Protein 2BQZ (pdb70)

InterPro domains:
  IPR001214 SET domain [PF00856] (268-378)
  IPR001214 SET domain [PS50280] (257-378)
  IPR001214 SET domain [SM00317] (257-384)
  IPR016858 N-lysine methyltransferase KMT5A-like [PS51571] (42-393)
  IPR046341 SET domain superfamily [G3DSA:2.170.270.10] (229-393)
  IPR046341 SET domain superfamily [SSF82199] (263-383)
  IPR047266 N-lysine methyltransferase KMT5A-like, SET domain [cd10528] (241-380)
  IPR051760 Histone-lysine N-methyltransferase KMT5A [PTHR46167] (79-393)

Radius of gyration: 23.99 Å; Cα contacts (8 Å, |Δi|>4): 639; chains: 4; bounding box: 56×67×56 Å

Sequence (340 aa):
RKSKAELQSEERKRIDELIESGKEEGMKIDLIDGKGRGVIATKQFSRGDFVVEYHGDLIEITDAKKREALYAQDPSTGCYMYYFQYLSKTYCVDATRETNRLGRLINHSKCGNCQTKLHDIDGVPHLILIASRDIAAGEELLYDYGDRSKASIEAHPWLKHRHRVLRDNYRKSKAELQSEERKRIDELIESGKEEGMKIDLIDGKGRGVIATKQFSRGDFVVEYHGDLIEITDAKKREALYAQDPSTGCYMYYFQYLSKTYCVDATRETNRLGRLINHSKCGNCQTKLHDIDGVPHLILIASRDIAAGEELLYDYGDRSKASIEAHPWLKHRHRVLRDNY

B-factor: mean 19.82, std 17.46, range [2.66, 75.39]

Organism: Homo sapiens (NCBI:txid9606)

GO terms:
  GO:0000785 chromatin (C, IDA)
  GO:2000042 negative regulation of double-strand break repair via homologous recombination (P, IDA)
  GO:0042799 histone H4K20 methyltransferase activity (F, IDA)
  GO:0018026 peptidyl-lysine monomethylation (P, IDA)
  GO:0005634 nucleus (C, EXP)
  GO:0005694 chromosome (C, EXP)
  GO:0140944 histone H4K20 monomethyltransferase activity (F, EXP)
  GO:0043516 regulation of DNA damage response, signal transduction by p53 class mediator (P, IMP)
  GO:0000122 negative regulation of transcription by RNA polymerase II (P, IMP)
  GO:0016278 lysine N-methyltransferase activity (F, TAS)
  GO:0005654 nucleoplasm (C, TAS)
  GO:0042799 histone H4K20 methyltransferase activity (F, TAS)
  GO:1901796 regulation of signal transduction by p53 class mediator (P, TAS)
  GO:0007076 mitotic chromosome condensation (P, TAS)
  GO:0140939 histone H4 methyltransferase activity (F, TAS)
  GO:0005515 protein binding (F, IPI)
  GO:0005654 nucleoplasm (C, IDA)
  GO:0016279 protein-lysine N-methyltransferase activity (F, IDA)
  GO:0003714 transcription corepressor activity (F, IDA)
  GO:0045892 negative regulation of DNA-templated transcription (P, IDA)

Solvent-accessible surface area: 20075 Å² total

Secondary structure (DSSP, 8-state):
---HHHHHHHHHHHHHHHHHH----SEEEEEETTTEEEEEESS-B-TT-EEEEE-SEEEEHHHHHHHHHHHHT-TTS---EEEEEETTEEEEEE--S--S-SGGGPEE-TT-SEEEEEEEETTEEEEEEEESS-B-TTPBPEE------HHHHHH-GGGG-/---------/---HHHHHHHHHHHHHHHHHH----SEEEEEETTTEEEEEESS-B-TT-EEEE--SEEEEHHHHHHHHHHHHT-TTS---EEEEEETTEEEEEE--S--S-SGGGPEE-TT-SEEEEEEEETTEEEEEEEESS-B-TTPBPEE------HHHHHH-GGGG-/------S--

CATH classification: 2.170.270.10

Structure (mmCIF, N/CA/C/O backbone):
data_2BQZ
#
_entry.id   2BQZ
#
_cell.length_a   42.179
_cell.length_b   46.322
_cell.length_c   51.998
_cell.angle_alpha   64.74
_cell.angle_beta   86.66
_cell.angle_gamma   90.61
#
_symmetry.space_group_name_H-M   'P 1'
#
loop_
_entity.id
_entity.type
_entity.pdbx_description
1 polymer 'SET8 PROTEIN'
2 polymer 'HISTONE H4'
3 non-polymer S-ADENOSYL-L-HOMOCYSTEINE
4 water water
#
loop_
_atom_site.group_PDB
_atom_site.id
_atom_site.type_symbol
_atom_site.label_atom_id
_atom_site.label_alt_id
_atom_site.label_comp_id
_atom_site.label_asym_id
_atom_site.label_entity_id
_atom_site.label_seq_id
_atom_site.pdbx_PDB_ins_code
_atom_site.Cartn_x
_atom_site.Cartn_y
_atom_site.Cartn_z
_atom_site.occupancy
_atom_site.B_iso_or_equiv
_atom_site.auth_seq_id
_atom_site.auth_comp_id
_atom_site.auth_asym_id
_atom_site.auth_atom_id
_atom_site.pdbx_PDB_model_num
ATOM 1 N N . ARG A 1 1 ? -18.692 13.639 28.022 1.00 22.89 192 ARG A N 1
ATOM 2 C CA . ARG A 1 1 ? -20.066 13.074 28.102 1.00 22.71 192 ARG A CA 1
ATOM 3 C C . ARG A 1 1 ? -20.363 12.329 26.821 1.00 22.55 192 ARG A C 1
ATOM 4 O O . ARG A 1 1 ? -21.451 11.806 26.590 1.00 23.18 192 ARG A O 1
ATOM 12 N N . LYS A 1 2 ? -19.360 12.353 25.968 1.00 21.80 193 LYS A N 1
ATOM 13 C CA . LYS A 1 2 ? -19.155 11.301 25.024 1.00 21.33 193 LYS A CA 1
ATOM 14 C C . LYS A 1 2 ? -18.545 10.141 25.836 1.00 20.74 193 LYS A C 1
ATOM 15 O O . LYS A 1 2 ? -17.341 10.106 26.078 1.00 21.15 193 LYS A O 1
ATOM 21 N N . SER A 1 3 ? -19.401 9.256 26.341 1.00 19.60 194 SER A N 1
ATOM 22 C CA . SER A 1 3 ? -18.953 8.057 27.049 1.00 18.96 194 SER A CA 1
ATOM 23 C C . SER A 1 3 ? -18.030 7.238 26.161 1.00 18.57 194 SER A C 1
ATOM 24 O O . SER A 1 3 ? -17.905 7.528 24.979 1.00 18.23 194 SER A O 1
ATOM 27 N N . LYS A 1 4 ? -17.420 6.192 26.722 1.00 18.28 195 LYS A N 1
ATOM 28 C CA . LYS A 1 4 ? -16.504 5.329 25.962 1.00 18.18 195 LYS A CA 1
ATOM 29 C C . LYS A 1 4 ? -17.238 4.601 24.833 1.00 17.56 195 LYS A C 1
ATOM 30 O O . LYS A 1 4 ? -16.837 4.658 23.673 1.00 17.38 195 LYS A O 1
ATOM 36 N N . ALA A 1 5 ? -18.321 3.923 25.182 1.00 16.95 196 ALA A N 1
ATOM 37 C CA . ALA A 1 5 ? -19.110 3.187 24.203 1.00 16.62 196 ALA A CA 1
ATOM 38 C C . ALA A 1 5 ? -19.581 4.081 23.046 1.00 15.82 196 ALA A C 1
ATOM 39 O O . ALA A 1 5 ? -19.549 3.681 21.883 1.00 15.86 196 ALA A O 1
ATOM 41 N N . GLU A 1 6 ? -20.032 5.288 23.365 1.00 15.08 197 GLU A N 1
ATOM 42 C CA . GLU A 1 6 ? -20.500 6.208 22.331 1.00 14.22 197 GLU A CA 1
ATOM 43 C C . GLU A 1 6 ? -19.379 6.739 21.455 1.00 13.08 197 GLU A C 1
ATOM 44 O O . GLU A 1 6 ? -19.560 6.899 20.252 1.00 12.06 197 GLU A O 1
ATOM 50 N N . LEU A 1 7 ? -18.224 7.027 22.046 1.00 11.90 198 LEU A N 1
ATOM 51 C CA . LEU A 1 7 ? -17.109 7.517 21.264 1.00 11.21 198 LEU A CA 1
ATOM 52 C C . LEU A 1 7 ? -16.710 6.414 20.294 1.00 10.85 198 LEU A C 1
ATOM 53 O O . LEU A 1 7 ? -16.317 6.677 19.157 1.00 10.53 198 LEU A O 1
ATOM 58 N N . GLN A 1 8 ? -16.813 5.177 20.765 1.00 10.88 199 GLN A N 1
ATOM 59 C CA . GLN A 1 8 ? -16.460 4.013 19.964 1.00 11.18 199 GLN A CA 1
ATOM 60 C C . GLN A 1 8 ? -17.464 3.817 18.833 1.00 10.37 199 GLN A C 1
ATOM 61 O O . GLN A 1 8 ? -17.072 3.643 17.676 1.00 10.16 199 GLN A O 1
ATOM 67 N N . SER A 1 9 ? -18.748 3.856 19.175 1.00 10.22 200 SER A N 1
ATOM 68 C CA . SER A 1 9 ? -19.818 3.671 18.195 1.00 10.00 200 SER A CA 1
ATOM 69 C C . SER A 1 9 ? -19.730 4.731 17.094 1.00 9.33 200 SER A C 1
ATOM 70 O O . SER A 1 9 ? -19.831 4.414 15.895 1.00 9.05 200 SER A O 1
ATOM 73 N N . GLU A 1 10 ? -19.497 5.979 17.498 1.00 8.66 201 GLU A N 1
ATOM 74 C CA . GLU A 1 10 ? -19.406 7.090 16.546 1.00 8.28 201 GLU A CA 1
ATOM 75 C C . GLU A 1 10 ? -18.214 6.951 15.617 1.00 8.07 201 GLU A C 1
ATOM 76 O O . GLU A 1 10 ? -18.327 7.232 14.424 1.00 7.92 201 GLU A O 1
ATOM 82 N N . GLU A 1 11 ? -17.064 6.528 16.150 1.00 7.75 202 GLU A N 1
ATOM 83 C CA . GLU A 1 11 ? -15.878 6.329 15.340 1.00 8.29 202 GLU A CA 1
ATOM 84 C C . GLU A 1 11 ? -16.109 5.185 14.358 1.00 7.77 202 GLU A C 1
ATOM 85 O O . GLU A 1 11 ? -15.746 5.286 13.192 1.00 7.74 202 GLU A O 1
ATOM 91 N N . ARG A 1 12 ? -16.726 4.103 14.824 1.00 8.12 203 ARG A N 1
ATOM 92 C CA . ARG A 1 12 ? -16.946 2.974 13.932 1.00 8.69 203 ARG A CA 1
ATOM 93 C C . ARG A 1 12 ? -17.819 3.414 12.754 1.00 7.97 203 ARG A C 1
ATOM 94 O O . ARG A 1 12 ? -17.496 3.144 11.591 1.00 8.08 203 ARG A O 1
ATOM 102 N N . LYS A 1 13 ? -18.884 4.132 13.064 1.00 7.32 204 LYS A N 1
ATOM 103 C CA . LYS A 1 13 ? -19.824 4.586 12.049 1.00 7.15 204 LYS A CA 1
ATOM 104 C C . LYS A 1 13 ? -19.163 5.538 11.053 1.00 6.78 204 LYS A C 1
ATOM 105 O O . LYS A 1 13 ? -19.383 5.446 9.834 1.00 5.97 204 LYS A O 1
ATOM 111 N N . ARG A 1 14 ? -18.352 6.451 11.577 1.00 6.51 205 ARG A N 1
ATOM 112 C CA . ARG A 1 14 ? -17.650 7.427 10.768 1.00 7.18 205 ARG A CA 1
ATOM 113 C C . ARG A 1 14 ? -16.766 6.719 9.768 1.00 7.00 205 ARG A C 1
ATOM 114 O O . ARG A 1 14 ? -16.744 7.063 8.590 1.00 6.89 205 ARG A O 1
ATOM 122 N N . ILE A 1 15 ? -16.006 5.735 10.241 1.00 7.18 206 ILE A N 1
ATOM 123 C CA . ILE A 1 15 ? -15.092 5.025 9.367 1.00 7.77 206 ILE A CA 1
ATOM 124 C C . ILE A 1 15 ? -15.858 4.180 8.356 1.00 6.81 206 ILE A C 1
ATOM 125 O O . ILE A 1 15 ? -15.523 4.154 7.166 1.00 6.16 206 ILE A O 1
ATOM 130 N N . ASP A 1 16 ? -16.879 3.479 8.825 1.00 7.20 207 ASP A N 1
ATOM 131 C CA . ASP A 1 16 ? -17.686 2.658 7.930 1.00 7.98 207 ASP A CA 1
ATOM 132 C C . ASP A 1 16 ? -18.244 3.516 6.789 1.00 7.78 207 ASP A C 1
ATOM 133 O O . ASP A 1 16 ? -18.239 3.090 5.640 1.00 7.06 207 ASP A O 1
ATOM 138 N N . GLU A 1 17 ? -18.752 4.706 7.121 1.00 7.98 208 GLU A N 1
ATOM 139 C CA . GLU A 1 17 ? -19.356 5.587 6.119 1.00 8.70 208 GLU A CA 1
ATOM 140 C C . GLU A 1 17 ? -18.343 6.044 5.086 1.00 9.06 208 GLU A C 1
ATOM 141 O O . GLU A 1 17 ? -18.659 6.101 3.896 1.00 8.91 208 GLU A O 1
ATOM 147 N N . LEU A 1 18 ? -17.121 6.332 5.526 1.00 9.08 209 LEU A N 1
ATOM 148 C CA . LEU A 1 18 ? -16.070 6.729 4.610 1.00 9.93 209 LEU A CA 1
ATOM 149 C C . LEU A 1 18 ? -15.679 5.587 3.677 1.00 9.88 209 LEU A C 1
ATOM 150 O O . LEU A 1 18 ? -15.474 5.785 2.476 1.00 11.22 209 LEU A O 1
ATOM 155 N N . ILE A 1 19 ? -15.543 4.387 4.228 1.00 9.62 210 ILE A N 1
ATOM 156 C CA . ILE A 1 19 ? -15.168 3.245 3.415 1.00 9.49 210 ILE A CA 1
ATOM 157 C C . ILE A 1 19 ? -16.240 2.998 2.369 1.00 9.85 210 ILE A C 1
ATOM 158 O O . ILE A 1 19 ? -15.931 2.838 1.188 1.00 11.10 210 ILE A O 1
ATOM 163 N N . GLU A 1 20 ? -17.497 3.003 2.810 1.00 10.00 211 GLU A N 1
ATOM 164 C CA . GLU A 1 20 ? -18.635 2.675 1.963 1.00 11.00 211 GLU A CA 1
ATOM 165 C C . GLU A 1 20 ? -18.867 3.696 0.860 1.00 11.53 211 GLU A C 1
ATOM 166 O O . GLU A 1 20 ? -19.206 3.320 -0.271 1.00 12.49 211 GLU A O 1
ATOM 172 N N . SER A 1 21 ? -18.687 4.974 1.170 1.00 12.10 212 SER A N 1
ATOM 173 C CA . SER A 1 21 ? -18.896 6.032 0.180 1.00 13.05 212 SER A CA 1
ATOM 174 C C . SER A 1 21 ? -17.794 6.048 -0.875 1.00 13.85 212 SER A C 1
ATOM 175 O O . SER A 1 21 ? -18.006 6.476 -2.011 1.00 14.22 212 SER A O 1
ATOM 178 N N . GLY A 1 22 ? -16.610 5.588 -0.487 1.00 14.56 213 GLY A N 1
ATOM 179 C CA . GLY A 1 22 ? -15.460 5.603 -1.365 1.00 15.33 213 GLY A CA 1
ATOM 180 C C . GLY A 1 22 ? -15.001 7.011 -1.710 1.00 16.03 213 GLY A C 1
ATOM 181 O O . GLY A 1 22 ? -14.265 7.192 -2.674 1.00 16.63 213 GLY A O 1
ATOM 182 N N . LYS A 1 23 ? -15.442 8.015 -0.957 1.00 16.39 214 LYS A N 1
ATOM 183 C CA . LYS A 1 23 ? -14.982 9.369 -1.209 1.00 16.98 214 LYS A CA 1
ATOM 184 C C . LYS A 1 23 ? -13.502 9.431 -0.819 1.00 16.72 214 LYS A C 1
ATOM 185 O O . LYS A 1 23 ? -13.094 9.042 0.294 1.00 17.43 214 LYS A O 1
ATOM 191 N N . GLU A 1 24 ? -12.701 9.896 -1.763 1.00 16.05 215 GLU A N 1
ATOM 192 C CA . GLU A 1 24 ? -11.271 9.980 -1.581 1.00 15.37 215 GLU A CA 1
ATOM 193 C C . GLU A 1 24 ? -10.870 11.433 -1.717 1.00 15.15 215 GLU A C 1
ATOM 194 O O . GLU A 1 24 ? -10.143 11.818 -2.624 1.00 16.75 215 GLU A O 1
ATOM 200 N N . GLU A 1 25 ? -11.348 12.234 -0.770 1.00 14.43 216 GLU A N 1
ATOM 201 C CA . GLU A 1 25 ? -11.159 13.673 -0.789 1.00 13.78 216 GLU A CA 1
ATOM 202 C C . GLU A 1 25 ? -9.849 14.094 -0.133 1.00 12.40 216 GLU A C 1
ATOM 203 O O . GLU A 1 25 ? -9.295 13.366 0.694 1.00 12.78 216 GLU A O 1
ATOM 209 N N . GLY A 1 26 ? -9.360 15.260 -0.536 1.00 10.59 217 GLY A N 1
ATOM 210 C CA . GLY A 1 26 ? -8.172 15.855 0.053 1.00 9.63 217 GLY A CA 1
ATOM 211 C C . GLY A 1 26 ? -6.865 15.291 -0.457 1.00 9.00 217 GLY A C 1
ATOM 212 O O . GLY A 1 26 ? -5.820 15.429 0.200 1.00 8.38 217 GLY A O 1
ATOM 213 N N . MET A 1 27 ? -6.917 14.677 -1.634 1.00 8.55 218 MET A N 1
ATOM 214 C CA . MET A 1 27 ? -5.744 14.026 -2.208 1.00 8.84 218 MET A CA 1
ATOM 215 C C . MET A 1 27 ? -5.639 14.230 -3.696 1.00 8.66 218 MET A C 1
ATOM 216 O O . MET A 1 27 ? -6.655 14.304 -4.374 1.00 9.28 218 MET A O 1
ATOM 221 N N . LYS A 1 28 ? -4.407 14.322 -4.191 1.00 8.11 219 LYS A N 1
ATOM 222 C CA . LYS A 1 28 ? -4.183 14.369 -5.637 1.00 8.28 219 LYS A CA 1
ATOM 223 C C . LYS A 1 28 ? -2.968 13.533 -6.018 1.00 7.73 219 LYS A C 1
ATOM 224 O O . LYS A 1 28 ? -2.068 13.333 -5.221 1.00 7.32 219 LYS A O 1
ATOM 230 N N . ILE A 1 29 ? -2.943 13.077 -7.267 1.00 7.68 220 ILE A N 1
ATOM 231 C CA . ILE A 1 29 ? -1.808 12.327 -7.798 1.00 8.33 220 ILE A CA 1
ATOM 232 C C . ILE A 1 29 ? -0.752 13.313 -8.312 1.00 8.94 220 ILE A C 1
ATOM 233 O O . ILE A 1 29 ? -1.095 14.374 -8.822 1.00 9.87 220 ILE A O 1
ATOM 238 N N . ASP A 1 30 ? 0.530 12.991 -8.123 1.00 9.45 221 ASP A N 1
ATOM 239 C CA . ASP A 1 30 ? 1.638 13.779 -8.683 1.00 9.89 221 ASP A CA 1
ATOM 240 C C . ASP A 1 30 ? 2.777 12.845 -9.060 1.00 8.90 221 ASP A C 1
ATOM 241 O O . ASP A 1 30 ? 2.814 11.711 -8.603 1.00 9.33 221 ASP A O 1
ATOM 246 N N . LEU A 1 31 ? 3.696 13.304 -9.905 1.00 7.71 222 LEU A N 1
ATOM 247 C CA . LEU A 1 31 ? 4.902 12.527 -10.201 1.00 7.51 222 LEU A CA 1
ATOM 248 C C . LEU A 1 31 ? 5.893 12.914 -9.118 1.00 7.39 222 LEU A C 1
ATOM 249 O O . LEU A 1 31 ? 6.142 14.116 -8.898 1.00 7.84 222 LEU A O 1
ATOM 254 N N . ILE A 1 32 ? 6.473 11.905 -8.465 1.00 6.90 223 ILE A N 1
ATOM 255 C CA . ILE A 1 32 ? 7.370 12.111 -7.322 1.00 6.75 223 ILE A CA 1
ATOM 256 C C . ILE A 1 32 ? 8.760 11.619 -7.692 1.00 5.83 223 ILE A C 1
ATOM 257 O O . ILE A 1 32 ? 8.930 10.493 -8.154 1.00 5.88 223 ILE A O 1
ATOM 262 N N . ASP A 1 33 ? 9.757 12.460 -7.489 1.00 5.29 224 ASP A N 1
ATOM 263 C CA . ASP A 1 33 ? 11.120 12.132 -7.854 1.00 4.92 224 ASP A CA 1
ATOM 264 C C . ASP A 1 33 ? 11.549 10.790 -7.281 1.00 4.70 224 ASP A C 1
ATOM 265 O O . ASP A 1 33 ? 11.484 10.581 -6.069 1.00 6.31 224 ASP A O 1
ATOM 270 N N . GLY A 1 34 ? 11.976 9.875 -8.143 1.00 4.36 225 GLY A N 1
ATOM 271 C CA . GLY A 1 34 ? 12.469 8.573 -7.735 1.00 4.73 225 GLY A CA 1
ATOM 272 C C . GLY A 1 34 ? 11.444 7.530 -7.372 1.00 5.48 225 GLY A C 1
ATOM 273 O O . GLY A 1 34 ? 11.801 6.395 -7.006 1.00 7.35 225 GLY A O 1
ATOM 274 N N . LYS A 1 35 ? 10.163 7.874 -7.479 1.00 5.14 226 LYS A N 1
ATOM 275 C CA . LYS A 1 35 ? 9.117 6.955 -7.009 1.00 5.83 226 LYS A CA 1
ATOM 276 C C . LYS A 1 35 ? 8.022 6.640 -8.008 1.00 6.62 226 LYS A C 1
ATOM 277 O O . LYS A 1 35 ? 7.232 5.736 -7.761 1.00 8.85 226 LYS A O 1
ATOM 283 N N . GLY A 1 36 ? 7.948 7.362 -9.122 1.00 6.45 227 GLY A N 1
ATOM 284 C CA . GLY A 1 36 ? 6.813 7.186 -10.014 1.00 6.49 227 GLY A CA 1
ATOM 285 C C . GLY A 1 36 ? 5.691 8.124 -9.613 1.00 6.49 227 GLY A C 1
ATOM 286 O O . GLY A 1 36 ? 5.936 9.295 -9.334 1.00 8.36 227 GLY A O 1
ATOM 287 N N . ARG A 1 37 ? 4.457 7.627 -9.623 1.00 5.45 228 ARG A N 1
ATOM 288 C CA . ARG A 1 37 ? 3.339 8.411 -9.144 1.00 5.89 228 ARG A CA 1
ATOM 289 C C . ARG A 1 37 ? 3.325 8.327 -7.616 1.00 5.68 228 ARG A C 1
ATOM 290 O O . ARG A 1 37 ? 3.792 7.341 -7.015 1.00 5.45 228 ARG A O 1
ATOM 298 N N . GLY A 1 38 ? 2.761 9.354 -7.004 1.00 5.78 229 GLY A N 1
ATOM 299 C CA . GLY A 1 38 ? 2.538 9.351 -5.575 1.00 5.76 229 GLY A CA 1
ATOM 300 C C . GLY A 1 38 ? 1.294 10.168 -5.289 1.00 5.59 229 GLY A C 1
ATOM 301 O O . GLY A 1 38 ? 0.688 10.711 -6.194 1.00 7.14 229 GLY A O 1
ATOM 302 N N . VAL A 1 39 ? 0.894 10.228 -4.033 1.00 5.85 230 VAL A N 1
ATOM 303 C CA . VAL A 1 39 ? -0.320 10.971 -3.659 1.00 6.00 230 VAL A CA 1
ATOM 304 C C . VAL A 1 39 ? 0.052 12.092 -2.689 1.00 6.06 230 VAL A C 1
ATOM 305 O O . VAL A 1 39 ? 0.794 11.863 -1.737 1.00 6.06 230 VAL A O 1
ATOM 309 N N . ILE A 1 40 ? -0.442 13.292 -2.971 1.00 5.84 231 ILE A N 1
ATOM 310 C CA . ILE A 1 40 ? -0.152 14.461 -2.162 1.00 6.91 231 ILE A CA 1
ATOM 311 C C . ILE A 1 40 ? -1.427 14.921 -1.510 1.00 6.29 231 ILE A C 1
ATOM 312 O O . ILE A 1 40 ? -2.515 14.862 -2.087 1.00 6.53 231 ILE A O 1
ATOM 317 N N . ALA A 1 41 ? -1.295 15.332 -0.264 1.00 6.06 232 ALA A N 1
ATOM 318 C CA . ALA A 1 41 ? -2.413 15.889 0.471 1.00 6.31 232 ALA A CA 1
ATOM 319 C C . ALA A 1 41 ? -2.747 17.281 -0.070 1.00 6.99 232 ALA A C 1
ATOM 320 O O . ALA A 1 41 ? -1.845 18.084 -0.332 1.00 7.70 232 ALA A O 1
ATOM 322 N N . THR A 1 42 ? -4.033 17.579 -0.216 1.00 7.36 233 THR A N 1
ATOM 323 C CA . THR A 1 42 ? -4.444 18.914 -0.689 1.00 8.31 233 THR A CA 1
ATOM 324 C C . THR A 1 42 ? -5.187 19.684 0.389 1.00 8.79 233 THR A C 1
ATOM 325 O O . THR A 1 42 ? -5.634 20.813 0.168 1.00 10.04 233 THR A O 1
ATOM 329 N N . LYS A 1 43 ? -5.290 19.067 1.552 1.00 8.62 234 LYS A N 1
ATOM 330 C CA . LYS A 1 43 ? -5.933 19.645 2.715 1.00 9.23 234 LYS A CA 1
ATOM 331 C C . LYS A 1 43 ? -5.180 19.124 3.931 1.00 9.24 234 LYS A C 1
ATOM 332 O O . LYS A 1 43 ? -4.382 18.192 3.822 1.00 9.46 234 LYS A O 1
ATOM 338 N N . GLN A 1 44 ? -5.412 19.746 5.079 1.00 9.26 235 GLN A N 1
ATOM 339 C CA . GLN A 1 44 ? -4.869 19.279 6.342 1.00 9.58 235 GLN A CA 1
ATOM 340 C C . GLN A 1 44 ? -5.574 17.997 6.784 1.00 9.31 235 GLN A C 1
ATOM 341 O O . GLN A 1 44 ? -6.798 17.846 6.627 1.00 9.12 235 GLN A O 1
ATOM 347 N N . PHE A 1 45 ? -4.792 17.053 7.290 1.00 8.25 236 PHE A N 1
ATOM 348 C CA . PHE A 1 45 ? -5.330 15.886 7.959 1.00 7.91 236 PHE A CA 1
ATOM 349 C C . PHE A 1 45 ? -4.832 15.991 9.379 1.00 8.15 236 PHE A C 1
ATOM 350 O O . PHE A 1 45 ? -3.678 16.388 9.602 1.00 9.07 236 PHE A O 1
ATOM 358 N N . SER A 1 46 ? -5.701 15.682 10.331 1.00 7.20 237 SER A N 1
ATOM 359 C CA . SER A 1 46 ? -5.338 15.632 11.729 1.00 7.68 237 SER A CA 1
ATOM 360 C C . SER A 1 46 ? -4.955 14.216 12.149 1.00 7.44 237 SER A C 1
ATOM 361 O O . SER A 1 46 ? -5.440 13.241 11.583 1.00 6.56 237 SER A O 1
ATOM 364 N N . ARG A 1 47 ? -4.102 14.108 13.169 1.00 8.21 238 ARG A N 1
ATOM 365 C CA . ARG A 1 47 ? -3.718 12.812 13.698 1.00 8.70 238 ARG A CA 1
ATOM 366 C C . ARG A 1 47 ? -4.968 12.005 13.975 1.00 8.37 238 ARG A C 1
ATOM 367 O O . ARG A 1 47 ? -5.893 12.502 14.616 1.00 8.67 238 ARG A O 1
ATOM 375 N N . GLY A 1 48 ? -4.987 10.770 13.478 1.00 7.65 239 GLY A N 1
ATOM 376 C CA . GLY A 1 48 ? -6.099 9.855 13.688 1.00 8.24 239 GLY A CA 1
ATOM 377 C C . GLY A 1 48 ? -7.181 9.900 12.620 1.00 8.29 239 GLY A C 1
ATOM 378 O O . GLY A 1 48 ? -8.064 9.038 12.578 1.00 9.88 239 GLY A O 1
ATOM 379 N N . ASP A 1 49 ? -7.118 10.884 11.735 1.00 7.87 240 ASP A N 1
ATOM 380 C CA . ASP A 1 49 ? -8.119 10.997 10.682 1.00 7.76 240 ASP A CA 1
ATOM 381 C C . ASP A 1 49 ? -7.980 9.896 9.640 1.00 6.80 240 ASP A C 1
ATOM 382 O O . ASP A 1 49 ? -6.877 9.488 9.273 1.00 6.48 240 ASP A O 1
ATOM 387 N N . PHE A 1 50 ? -9.114 9.452 9.121 1.00 6.83 241 PHE A N 1
ATOM 388 C CA . PHE A 1 50 ? -9.150 8.549 7.987 1.00 6.87 241 PHE A CA 1
ATOM 389 C C . PHE A 1 50 ? -8.552 9.279 6.802 1.00 7.02 241 PHE A C 1
ATOM 390 O O . PHE A 1 50 ? -8.886 10.445 6.526 1.00 8.43 241 PHE A O 1
ATOM 398 N N . VAL A 1 51 ? -7.695 8.585 6.077 1.00 6.96 242 VAL A N 1
ATOM 399 C CA . VAL A 1 51 ? -7.137 9.147 4.869 1.00 6.66 242 VAL A CA 1
ATOM 400 C C . VAL A 1 51 ? -7.757 8.466 3.647 1.00 6.55 242 VAL A C 1
ATOM 401 O O . VAL A 1 51 ? -8.422 9.109 2.832 1.00 7.90 242 VAL A O 1
ATOM 405 N N . VAL A 1 52 ? -7.570 7.153 3.535 1.00 5.84 243 VAL A N 1
ATOM 406 C CA . VAL A 1 52 ? -8.066 6.442 2.367 1.00 6.06 243 VAL A CA 1
ATOM 407 C C . VAL A 1 52 ? -8.00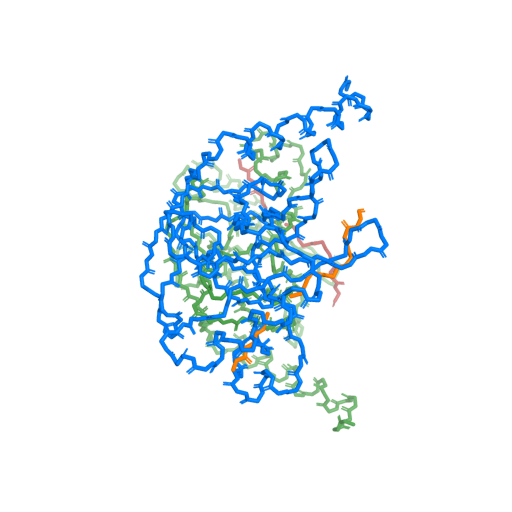6 4.936 2.595 1.00 6.02 243 VAL A C 1
ATOM 408 O O . VAL A 1 52 ? -7.283 4.476 3.450 1.00 6.89 243 VAL A O 1
ATOM 412 N N . GLU A 1 53 ? -8.843 4.183 1.887 1.00 5.81 244 GLU A N 1
ATOM 413 C CA . GLU A 1 53 ? -8.769 2.717 1.932 1.00 6.05 244 GLU A CA 1
ATOM 414 C C . GLU A 1 53 ? -7.711 2.192 0.941 1.00 6.55 244 GLU A C 1
ATOM 415 O O . GLU A 1 53 ? -7.496 2.783 -0.121 1.00 6.96 244 GLU A O 1
ATOM 421 N N . TYR A 1 54 ? -7.016 1.105 1.301 1.00 6.33 245 TYR A N 1
ATOM 422 C CA . TYR A 1 54 ? -6.182 0.368 0.335 1.00 6.75 245 TYR A CA 1
ATOM 423 C C . TYR A 1 54 ? -7.173 -0.602 -0.327 1.00 6.99 245 TYR A C 1
ATOM 424 O O . TYR A 1 54 ? -7.454 -1.707 0.177 1.00 7.13 245 TYR A O 1
ATOM 433 N N . HIS A 1 55 ? -7.764 -0.147 -1.430 1.00 7.38 246 HIS A N 1
ATOM 434 C CA . HIS A 1 55 ? -8.839 -0.849 -2.093 1.00 8.11 246 HIS A CA 1
ATOM 435 C C . HIS A 1 55 ? -8.326 -1.746 -3.201 1.00 8.63 246 HIS A C 1
ATOM 436 O O . HIS A 1 55 ? -7.482 -1.320 -3.972 1.00 10.69 246 HIS A O 1
ATOM 443 N N . GLY A 1 56 ? -8.859 -2.959 -3.289 1.00 9.08 247 GLY A N 1
ATOM 444 C CA . GLY A 1 56 ? -8.496 -3.908 -4.326 1.00 9.38 247 GLY A CA 1
ATOM 445 C C . GLY A 1 56 ? -9.319 -5.181 -4.161 1.00 10.09 247 GLY A C 1
ATOM 446 O O . GLY A 1 56 ? -10.378 -5.206 -3.519 1.00 11.88 247 GLY A O 1
ATOM 447 N N . ASP A 1 57 ? -8.848 -6.260 -4.761 1.00 10.12 248 ASP A N 1
ATOM 448 C CA . ASP A 1 57 ? -9.536 -7.529 -4.681 1.00 10.87 248 ASP A CA 1
ATOM 449 C C . ASP A 1 57 ? -9.077 -8.287 -3.444 1.00 9.82 248 ASP A C 1
ATOM 450 O O . ASP A 1 57 ? -7.896 -8.567 -3.295 1.00 9.09 248 ASP A O 1
ATOM 455 N N . LEU A 1 58 ? -10.011 -8.611 -2.570 1.00 8.48 249 LEU A N 1
ATOM 456 C CA . LEU A 1 58 ? -9.721 -9.407 -1.389 1.00 7.95 249 LEU A CA 1
ATOM 457 C C . LEU A 1 58 ? -9.658 -10.886 -1.742 1.00 7.38 249 LEU A C 1
ATOM 458 O O . LEU A 1 58 ? -10.668 -11.484 -2.185 1.00 7.80 249 LEU A O 1
ATOM 463 N N . ILE A 1 59 ? -8.492 -11.483 -1.509 1.00 6.98 250 ILE A N 1
ATOM 464 C CA . ILE A 1 59 ? -8.263 -12.896 -1.779 1.00 6.82 250 ILE A CA 1
ATOM 465 C C . ILE A 1 59 ? -7.553 -13.604 -0.618 1.00 6.58 250 ILE A C 1
ATOM 466 O O . ILE A 1 59 ? -7.044 -12.951 0.294 1.00 6.22 250 ILE A O 1
ATOM 471 N N . GLU A 1 60 ? -7.544 -14.938 -0.664 1.00 7.31 251 GLU A N 1
ATOM 472 C CA . GLU A 1 60 ? -6.882 -15.780 0.345 1.00 8.28 251 GLU A CA 1
ATOM 473 C C . GLU A 1 60 ? -5.425 -15.998 -0.016 1.00 8.23 251 GLU A C 1
ATOM 474 O O . GLU A 1 60 ? -5.037 -15.856 -1.166 1.00 7.74 251 GLU A O 1
ATOM 480 N N . ILE A 1 61 ? -4.622 -16.384 0.968 1.00 8.09 252 ILE A N 1
ATOM 481 C CA . ILE A 1 61 ? -3.178 -16.483 0.777 1.00 8.53 252 ILE A CA 1
ATOM 482 C C . ILE A 1 61 ? -2.749 -17.449 -0.333 1.00 8.84 252 ILE A C 1
ATOM 483 O O . ILE A 1 61 ? -1.829 -17.146 -1.078 1.00 8.95 252 ILE A O 1
ATOM 488 N N . THR A 1 62 ? -3.403 -18.587 -0.461 1.00 9.88 253 THR A N 1
ATOM 489 C CA . THR A 1 62 ? -2.977 -19.545 -1.487 1.00 10.88 253 THR A CA 1
ATOM 490 C C . THR A 1 62 ? -3.207 -18.954 -2.887 1.00 10.66 253 THR A C 1
ATOM 491 O O . THR A 1 62 ? -2.340 -19.039 -3.747 1.00 10.56 253 THR A O 1
ATOM 495 N N . ASP A 1 63 ? -4.355 -18.312 -3.085 1.00 10.58 254 ASP A N 1
ATOM 496 C CA . ASP A 1 63 ? -4.658 -17.633 -4.337 1.00 10.97 254 ASP A CA 1
ATOM 497 C C . ASP A 1 63 ? -3.704 -16.457 -4.560 1.00 10.10 254 ASP A C 1
ATOM 498 O O . ASP A 1 63 ? -3.252 -16.202 -5.680 1.00 9.75 254 ASP A O 1
ATOM 503 N N . ALA A 1 64 ? -3.380 -15.740 -3.489 1.00 9.29 255 ALA A N 1
ATOM 504 C CA . ALA A 1 64 ? -2.470 -14.613 -3.612 1.00 8.76 255 ALA A CA 1
ATOM 505 C C . ALA A 1 64 ? -1.085 -15.053 -4.094 1.00 8.47 255 ALA A C 1
ATOM 506 O O . ALA A 1 64 ? -0.469 -14.388 -4.919 1.00 8.61 255 ALA A O 1
ATOM 508 N N . LYS A 1 65 ? -0.585 -16.158 -3.559 1.00 8.72 256 LYS A N 1
ATOM 509 C CA . LYS A 1 65 ? 0.724 -16.666 -3.954 1.00 9.58 256 LYS A CA 1
ATOM 510 C C . LYS A 1 65 ? 0.749 -16.954 -5.447 1.00 9.80 256 LYS A C 1
ATOM 511 O O . LYS A 1 65 ? 1.714 -16.620 -6.138 1.00 10.56 256 LYS A O 1
ATOM 517 N N . LYS A 1 66 ? -0.323 -17.554 -5.942 1.00 10.21 257 LYS A N 1
ATOM 518 C CA . LYS A 1 66 ? -0.411 -17.905 -7.353 1.00 10.66 257 LYS A CA 1
ATOM 519 C C . LYS A 1 66 ? -0.364 -16.650 -8.209 1.00 10.59 257 LYS A C 1
ATOM 520 O O . LYS A 1 66 ? 0.409 -16.559 -9.164 1.00 10.61 257 LYS A O 1
ATOM 526 N N . ARG A 1 67 ? -1.174 -15.665 -7.843 1.00 10.31 258 ARG A N 1
ATOM 527 C CA . ARG A 1 67 ? -1.215 -14.419 -8.592 1.00 10.60 258 ARG A CA 1
ATOM 528 C C . ARG A 1 67 ? 0.147 -13.732 -8.593 1.00 11.34 258 ARG A C 1
ATOM 529 O O . ARG A 1 67 ? 0.627 -13.295 -9.639 1.00 11.34 258 ARG A O 1
ATOM 537 N N . GLU A 1 68 ? 0.759 -13.641 -7.415 1.00 12.00 259 GLU A N 1
ATOM 538 C CA . GLU A 1 68 ? 2.059 -12.988 -7.261 1.00 13.24 259 GLU A CA 1
ATOM 539 C C . GLU A 1 68 ? 3.071 -13.594 -8.246 1.00 13.53 259 GLU A C 1
ATOM 540 O O . GLU A 1 68 ? 3.879 -12.883 -8.834 1.00 13.77 259 GLU A O 1
ATOM 546 N N . ALA A 1 69 ? 3.016 -14.907 -8.432 1.00 13.67 260 ALA A N 1
ATOM 547 C CA . ALA A 1 69 ? 3.940 -15.575 -9.345 1.00 14.01 260 ALA A CA 1
ATOM 548 C C . ALA A 1 69 ? 3.636 -15.186 -10.788 1.00 13.90 260 ALA A C 1
ATOM 549 O O . ALA A 1 69 ? 4.550 -14.927 -11.580 1.00 14.67 260 ALA A O 1
ATOM 551 N N . LEU A 1 70 ? 2.354 -15.132 -11.120 1.00 13.48 261 LEU A N 1
ATOM 552 C CA . LEU A 1 70 ? 1.927 -14.752 -12.458 1.00 13.15 261 LEU A CA 1
ATOM 553 C C . LEU A 1 70 ? 2.326 -13.311 -12.798 1.00 12.71 261 LEU A C 1
ATOM 554 O O . LEU A 1 70 ? 2.841 -13.042 -13.886 1.00 12.88 261 LEU A O 1
ATOM 559 N N . TYR A 1 71 ? 2.086 -12.391 -11.876 1.00 12.18 262 TYR A N 1
ATOM 560 C CA . TYR A 1 71 ? 2.436 -10.990 -12.100 1.00 11.83 262 TYR A CA 1
ATOM 561 C C . TYR A 1 71 ? 3.941 -10.819 -12.290 1.00 12.81 262 TYR A C 1
ATOM 562 O O . TYR A 1 71 ? 4.381 -9.927 -13.015 1.00 13.10 262 TYR A O 1
ATOM 571 N N . ALA A 1 72 ? 4.725 -11.650 -11.610 1.00 13.61 263 ALA A N 1
ATOM 572 C CA . ALA A 1 72 ? 6.184 -11.575 -11.679 1.00 14.65 263 ALA A CA 1
ATOM 573 C C . ALA A 1 72 ? 6.690 -11.922 -13.075 1.00 15.51 263 ALA A C 1
ATOM 574 O O . ALA A 1 72 ? 7.801 -11.538 -13.454 1.00 16.72 263 ALA A O 1
ATOM 576 N N . GLN A 1 73 ? 5.884 -12.645 -13.845 1.00 16.09 264 GLN A N 1
ATOM 577 C CA . GLN A 1 73 ? 6.253 -12.990 -15.212 1.00 16.53 264 GLN A CA 1
ATOM 578 C C . GLN A 1 73 ? 6.137 -11.790 -16.158 1.00 16.42 264 GLN A C 1
ATOM 579 O O . GLN A 1 73 ? 6.614 -11.855 -17.286 1.00 16.08 264 GLN A O 1
ATOM 585 N N . ASP A 1 74 ? 5.517 -10.700 -15.700 1.00 16.48 265 ASP A N 1
ATOM 586 C CA . ASP A 1 74 ? 5.357 -9.505 -16.528 1.00 16.66 265 ASP A CA 1
ATOM 587 C C . ASP A 1 74 ? 6.063 -8.287 -15.918 1.00 16.13 265 ASP A C 1
ATOM 588 O O . ASP A 1 74 ? 5.581 -7.714 -14.951 1.00 16.06 265 ASP A O 1
ATOM 593 N N . PRO A 1 75 ? 7.191 -7.870 -16.486 1.00 16.10 266 PRO A N 1
ATOM 594 C CA . PRO A 1 75 ? 7.938 -6.738 -15.926 1.00 15.70 266 PRO A CA 1
ATOM 595 C C . PRO A 1 75 ? 7.148 -5.423 -15.933 1.00 15.43 266 PRO A C 1
ATOM 596 O O . PRO A 1 75 ? 7.485 -4.508 -15.185 1.00 15.85 266 PRO A O 1
ATOM 600 N N . SER A 1 76 ? 6.100 -5.353 -16.748 1.00 14.97 267 SER A N 1
ATOM 601 C CA . SER A 1 76 ? 5.258 -4.163 -16.845 1.00 14.82 267 SER A CA 1
ATOM 602 C C . SER A 1 76 ? 4.241 -4.049 -15.693 1.00 14.14 267 SER A C 1
ATOM 603 O O . SER A 1 76 ? 3.688 -2.973 -15.440 1.00 14.18 267 SER A O 1
ATOM 606 N N . THR A 1 77 ? 4.002 -5.148 -14.986 1.00 13.27 268 THR A N 1
ATOM 607 C CA . THR A 1 77 ? 3.071 -5.143 -13.865 1.00 12.86 268 THR A CA 1
ATOM 608 C C . THR A 1 77 ? 3.802 -4.832 -12.576 1.00 12.19 268 THR A C 1
ATOM 609 O O . THR A 1 77 ? 4.814 -5.450 -12.284 1.00 13.45 268 THR A O 1
ATOM 613 N N . GLY A 1 78 ? 3.277 -3.900 -11.802 1.00 11.30 269 GLY A N 1
ATOM 614 C CA . GLY A 1 78 ? 3.889 -3.515 -10.547 1.00 10.80 269 GLY A CA 1
ATOM 615 C C . GLY A 1 78 ? 3.551 -4.443 -9.393 1.00 9.94 269 GLY A C 1
ATOM 616 O O . GLY A 1 78 ? 2.927 -5.490 -9.592 1.00 9.80 269 GLY A O 1
ATOM 617 N N . CYS A 1 79 ? 3.941 -4.024 -8.188 1.00 9.41 270 CYS A N 1
ATOM 618 C CA . CYS A 1 79 ? 3.759 -4.800 -6.965 1.00 9.13 270 CYS A CA 1
ATOM 619 C C . CYS A 1 79 ? 2.740 -4.129 -6.048 1.00 8.59 270 CYS A C 1
ATOM 620 O O . CYS A 1 79 ? 3.051 -3.171 -5.360 1.00 8.59 270 CYS A O 1
ATOM 623 N N . TYR A 1 80 ? 1.534 -4.689 -6.027 1.00 7.72 271 TYR A N 1
ATOM 624 C CA . TYR A 1 80 ? 0.395 -4.088 -5.335 1.00 7.49 271 TYR A CA 1
ATOM 625 C C . TYR A 1 80 ? -0.319 -5.032 -4.371 1.00 7.81 271 TYR A C 1
ATOM 626 O O . TYR A 1 80 ? -1.458 -4.765 -3.984 1.00 9.56 271 TYR A O 1
ATOM 635 N N . MET A 1 81 ? 0.318 -6.126 -3.978 1.00 7.16 272 MET A N 1
ATOM 636 C CA . MET A 1 81 ? -0.293 -7.082 -3.043 1.00 7.14 272 MET A CA 1
ATOM 637 C C . MET A 1 81 ? -0.032 -6.699 -1.597 1.00 6.56 272 MET A C 1
ATOM 638 O O . MET A 1 81 ? 1.097 -6.443 -1.231 1.00 8.45 272 MET A O 1
ATOM 643 N N . TYR A 1 82 ? -1.069 -6.720 -0.762 1.00 4.99 273 TYR A N 1
ATOM 644 C CA . TYR A 1 82 ? -0.965 -6.317 0.636 1.00 4.07 273 TYR A CA 1
ATOM 645 C C . TYR A 1 82 ? -1.528 -7.438 1.507 1.00 3.83 273 TYR A C 1
ATOM 646 O O . TYR A 1 82 ? -2.742 -7.637 1.586 1.00 3.34 273 TYR A O 1
ATOM 655 N N . TYR A 1 83 ? -0.636 -8.180 2.154 1.00 3.98 274 TYR A N 1
ATOM 656 C CA . TYR A 1 83 ? -1.005 -9.319 2.970 1.00 3.83 274 TYR A CA 1
ATOM 657 C C . TYR A 1 83 ? -1.286 -8.878 4.395 1.00 3.61 274 TYR A C 1
ATOM 658 O O . TYR A 1 83 ? -0.648 -7.961 4.910 1.00 4.54 274 TYR A O 1
ATOM 667 N N . PHE A 1 84 ? -2.204 -9.577 5.053 1.00 3.13 275 PHE A N 1
ATOM 668 C CA . PHE A 1 84 ? -2.584 -9.269 6.430 1.00 3.02 275 PHE A CA 1
ATOM 669 C C . PHE A 1 84 ? -3.304 -10.460 7.058 1.00 3.36 275 PHE A C 1
ATOM 670 O O . PHE A 1 84 ? -3.810 -11.339 6.363 1.00 2.97 275 PHE A O 1
ATOM 678 N N . GLN A 1 85 ? -3.367 -10.452 8.380 1.00 4.50 276 GLN A N 1
ATOM 679 C CA . GLN A 1 85 ? -4.010 -11.514 9.136 1.00 5.09 276 GLN A CA 1
ATOM 680 C C . GLN A 1 85 ? -5.407 -11.053 9.565 1.00 5.20 276 GLN A C 1
ATOM 681 O O . GLN A 1 85 ? -5.594 -9.913 10.001 1.00 5.72 276 GLN A O 1
ATOM 687 N N . TYR A 1 86 ? -6.384 -11.944 9.452 1.00 5.26 277 TYR A N 1
ATOM 688 C CA . TYR A 1 86 ? -7.744 -11.651 9.898 1.00 5.66 277 TYR A CA 1
ATOM 689 C C . TYR A 1 86 ? -8.393 -12.961 10.353 1.00 5.91 277 TYR A C 1
ATOM 690 O O . TYR A 1 86 ? -8.426 -13.930 9.604 1.00 5.37 277 TYR A O 1
ATOM 699 N N . LEU A 1 87 ? -8.887 -12.991 11.585 1.00 7.15 278 LEU A N 1
ATOM 700 C CA . LEU A 1 87 ? -9.584 -14.175 12.104 1.00 8.43 278 LEU A CA 1
ATOM 701 C C . LEU A 1 87 ? -8.816 -15.474 11.862 1.00 8.45 278 LEU A C 1
ATOM 702 O O . LEU A 1 87 ? -9.363 -16.436 11.328 1.00 8.91 278 LEU A O 1
ATOM 707 N N . SER A 1 88 ? -7.550 -15.485 12.238 1.00 8.16 279 SER A N 1
ATOM 708 C CA . SER A 1 88 ? -6.726 -16.699 12.189 1.00 8.34 279 SER A CA 1
ATOM 709 C C . SER A 1 88 ? -6.327 -17.162 10.800 1.00 7.27 279 SER A C 1
ATOM 710 O O . SER A 1 88 ? -5.822 -18.268 10.642 1.00 7.53 279 SER A O 1
ATOM 713 N N . LYS A 1 89 ? -6.564 -16.331 9.794 1.00 6.03 280 LYS A N 1
ATOM 714 C CA . LYS A 1 89 ? -6.140 -16.648 8.438 1.00 6.02 280 LYS A CA 1
ATOM 715 C C . LYS A 1 89 ? -5.421 -15.467 7.814 1.00 4.54 280 LYS A C 1
ATOM 716 O O . LYS A 1 89 ? -5.519 -14.349 8.304 1.00 4.95 280 LYS A O 1
ATOM 722 N N . THR A 1 90 ? -4.718 -15.736 6.721 1.00 3.26 281 THR A N 1
ATOM 723 C CA . THR A 1 90 ? -4.000 -14.721 5.981 1.00 2.85 281 THR A CA 1
ATOM 724 C C . THR A 1 90 ? -4.760 -14.419 4.712 1.00 2.66 281 THR A C 1
ATOM 725 O O . THR A 1 90 ? -5.177 -15.333 3.985 1.00 2.70 281 THR A O 1
ATOM 729 N N . TYR A 1 91 ? -4.959 -13.135 4.484 1.00 2.91 282 TYR A N 1
ATOM 730 C CA . TYR A 1 91 ? -5.619 -12.626 3.305 1.00 3.71 282 TYR A CA 1
ATOM 731 C C . TYR A 1 91 ? -4.710 -11.621 2.613 1.00 3.92 282 TYR A C 1
ATOM 732 O O . TYR A 1 91 ? -3.640 -11.275 3.125 1.00 3.68 282 TYR A O 1
ATOM 741 N N . CYS A 1 92 ? -5.143 -11.162 1.455 1.00 3.99 283 CYS A N 1
ATOM 742 C CA . CYS A 1 92 ? -4.385 -10.231 0.678 1.00 4.67 283 CYS A CA 1
ATOM 743 C C . CYS A 1 92 ? -5.334 -9.326 -0.074 1.00 4.71 283 CYS A C 1
ATOM 744 O O . CYS A 1 92 ? -6.343 -9.789 -0.597 1.00 5.07 283 CYS A O 1
ATOM 747 N N . VAL A 1 93 ? -5.013 -8.038 -0.087 1.00 4.72 284 VAL A N 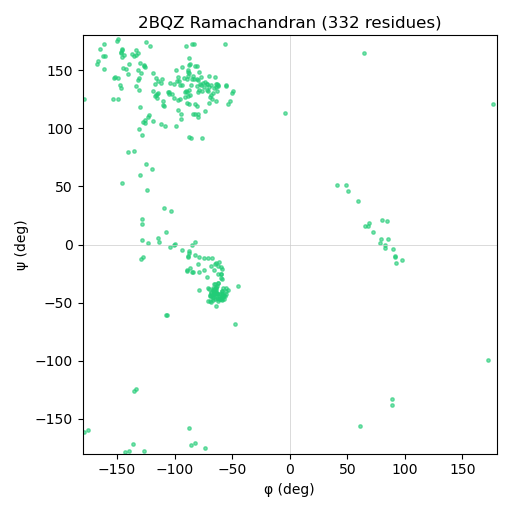1
ATOM 748 C CA . VAL A 1 93 ? -5.717 -7.108 -0.955 1.00 5.09 284 VAL A CA 1
ATOM 749 C C . VAL A 1 93 ? -4.863 -6.956 -2.187 1.00 5.41 284 VAL A C 1
ATOM 750 O O . VAL A 1 93 ? -3.748 -6.457 -2.108 1.00 6.13 284 VAL A O 1
ATOM 754 N N . ASP A 1 94 ? -5.394 -7.385 -3.319 1.00 5.71 285 ASP A N 1
ATOM 755 C CA . ASP A 1 94 ? -4.666 -7.337 -4.568 1.00 5.90 285 ASP A CA 1
ATOM 756 C C . ASP A 1 94 ? -5.113 -6.111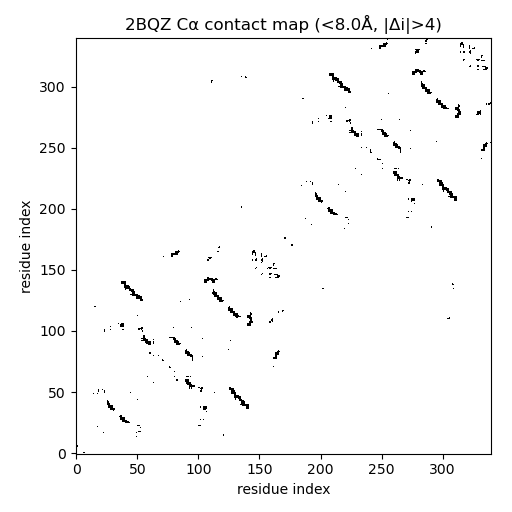 -5.342 1.00 5.82 285 ASP A C 1
ATOM 757 O O . ASP A 1 94 ? -6.190 -6.108 -5.949 1.00 6.32 285 ASP A O 1
ATOM 762 N N . ALA A 1 95 ? -4.283 -5.074 -5.311 1.00 6.66 286 ALA A N 1
ATOM 763 C CA . ALA A 1 95 ? -4.629 -3.814 -5.964 1.00 6.76 286 ALA A CA 1
ATOM 764 C C . ALA A 1 95 ? -3.882 -3.634 -7.296 1.00 7.12 286 ALA A C 1
ATOM 765 O O . ALA A 1 95 ? -3.616 -2.510 -7.724 1.00 7.92 286 ALA A O 1
ATOM 767 N N . THR A 1 96 ? -3.555 -4.735 -7.955 1.00 7.49 287 THR A N 1
ATOM 768 C CA . THR A 1 96 ? -2.744 -4.680 -9.174 1.00 8.19 287 THR A CA 1
ATOM 769 C C . THR A 1 96 ? -3.449 -4.007 -10.323 1.00 8.84 287 THR A C 1
ATOM 770 O O . THR A 1 96 ? -2.826 -3.251 -11.081 1.00 10.22 287 THR A O 1
ATOM 774 N N . ARG A 1 97 ? -4.736 -4.266 -10.464 1.00 9.65 288 ARG A N 1
ATOM 775 C CA . ARG A 1 97 ? -5.477 -3.654 -11.562 1.00 10.73 288 ARG A CA 1
ATOM 776 C C . ARG A 1 97 ? -5.526 -2.121 -11.436 1.00 10.38 288 ARG A C 1
ATOM 777 O O . ARG A 1 97 ? -5.727 -1.585 -10.345 1.00 10.08 288 ARG A O 1
ATOM 785 N N . GLU A 1 98 ? -5.341 -1.432 -12.564 1.00 10.37 289 GLU A N 1
ATOM 786 C CA . GLU A 1 98 ? -5.381 0.023 -12.601 1.00 10.71 289 GLU A CA 1
ATOM 787 C C . GLU A 1 98 ? -6.838 0.472 -12.472 1.00 10.95 289 GLU A C 1
ATOM 788 O O . GLU A 1 98 ? -7.684 0.144 -13.309 1.00 12.32 289 GLU A O 1
ATOM 794 N N . THR A 1 99 ? -7.131 1.159 -11.375 1.00 11.40 290 THR A N 1
ATOM 795 C CA . THR A 1 99 ? -8.449 1.727 -11.099 1.00 11.34 290 THR A CA 1
ATOM 796 C C . THR A 1 99 ? -8.245 3.209 -10.787 1.00 11.25 290 THR A C 1
ATOM 797 O O . THR A 1 99 ? -7.125 3.694 -10.808 1.00 11.38 290 THR A O 1
ATOM 801 N N . ASN A 1 100 ? -9.324 3.912 -10.464 1.00 11.55 291 ASN A N 1
ATOM 802 C CA . ASN A 1 100 ? -9.243 5.324 -10.101 1.00 12.32 291 ASN A CA 1
ATOM 803 C C . ASN A 1 100 ? -8.919 5.514 -8.617 1.00 11.55 291 ASN A C 1
ATOM 804 O O . ASN A 1 100 ? -8.759 6.641 -8.150 1.00 12.19 291 ASN A O 1
ATOM 809 N N . ARG A 1 101 ? -8.774 4.417 -7.878 1.00 10.55 292 ARG A N 1
ATOM 810 C CA . ARG A 1 101 ? -8.568 4.494 -6.433 1.00 9.58 292 ARG A CA 1
ATOM 811 C C . ARG A 1 101 ? -7.148 4.925 -6.076 1.00 8.76 292 ARG A C 1
ATOM 812 O O . ARG A 1 101 ? -6.179 4.470 -6.683 1.00 9.13 292 ARG A O 1
ATOM 820 N N . LEU A 1 102 ? -7.025 5.782 -5.071 1.00 7.23 293 LEU A N 1
ATOM 821 C CA . LEU A 1 102 ? -5.735 6.379 -4.748 1.00 7.48 293 LEU A CA 1
ATOM 822 C C . LEU A 1 102 ? -4.840 5.639 -3.756 1.00 6.69 293 LEU A C 1
ATOM 823 O O . LEU A 1 102 ? -3.620 5.841 -3.723 1.00 6.10 293 LEU A O 1
ATOM 828 N N . GLY A 1 103 ? -5.423 4.802 -2.912 1.00 6.44 294 GLY A N 1
ATOM 829 C CA . GLY A 1 103 ? -4.650 4.135 -1.894 1.00 6.43 294 GLY A CA 1
ATOM 830 C C . GLY A 1 103 ? -3.478 3.346 -2.457 1.00 5.14 294 GLY A C 1
ATOM 831 O O . GLY A 1 103 ? -2.388 3.329 -1.888 1.00 5.45 294 GLY A O 1
ATOM 832 N N . ARG A 1 104 ? -3.697 2.727 -3.604 1.00 4.69 295 ARG A N 1
ATOM 833 C CA . ARG A 1 104 ? -2.712 1.877 -4.246 1.00 4.81 295 ARG A CA 1
ATOM 834 C C . ARG A 1 104 ? -1.546 2.667 -4.815 1.00 5.49 295 ARG A C 1
ATOM 835 O O . ARG A 1 104 ? -0.539 2.061 -5.192 1.00 6.77 295 ARG A O 1
ATOM 843 N N . LEU A 1 105 ? -1.678 3.995 -4.876 1.00 4.93 296 LEU A N 1
ATOM 844 C CA . LEU A 1 105 ? -0.611 4.825 -5.439 1.00 5.11 296 LEU A CA 1
ATOM 845 C C . LEU A 1 105 ? 0.259 5.474 -4.383 1.00 5.89 296 LEU A C 1
ATOM 846 O O . LEU A 1 105 ? 1.192 6.202 -4.705 1.00 7.06 296 LEU A O 1
ATOM 851 N N . ILE A 1 106 ? -0.031 5.215 -3.118 1.00 4.91 297 ILE A N 1
ATOM 852 C CA . ILE A 1 106 ? 0.744 5.811 -2.044 1.00 4.57 297 ILE A CA 1
ATOM 853 C C . ILE A 1 106 ? 2.061 5.064 -1.858 1.00 4.10 297 ILE A C 1
ATOM 854 O O . ILE A 1 106 ? 2.095 3.826 -1.837 1.00 4.58 297 ILE A O 1
ATOM 859 N N . ASN A 1 107 ? 3.135 5.841 -1.760 1.00 4.18 298 ASN A N 1
ATOM 860 C CA . ASN A 1 107 ? 4.481 5.321 -1.655 1.00 4.06 298 ASN A CA 1
ATOM 861 C C . ASN A 1 107 ? 4.905 4.973 -0.226 1.00 3.79 298 ASN A C 1
ATOM 862 O O . ASN A 1 107 ? 4.194 5.232 0.730 1.00 3.75 298 ASN A O 1
ATOM 867 N N . HIS A 1 108 ? 6.078 4.353 -0.128 1.00 4.15 299 HIS A N 1
ATOM 868 C CA . HIS A 1 108 ? 6.627 3.814 1.108 1.00 3.65 299 HIS A CA 1
ATOM 869 C C . HIS A 1 108 ? 7.610 4.731 1.807 1.00 3.68 299 HIS A C 1
ATOM 870 O O . HIS A 1 108 ? 8.409 5.404 1.166 1.00 4.39 299 HIS A O 1
ATOM 877 N N . SER A 1 109 ? 7.569 4.698 3.135 1.00 4.42 300 SER A N 1
ATOM 878 C CA . SER A 1 109 ? 8.610 5.286 3.992 1.00 5.51 300 SER A CA 1
ATOM 879 C C . SER A 1 109 ? 8.500 4.681 5.371 1.00 6.28 300 SER A C 1
ATOM 880 O O . SER A 1 109 ? 7.409 4.309 5.797 1.00 7.09 300 SER A O 1
ATOM 883 N N . LYS A 1 110 ? 9.627 4.618 6.063 1.00 8.11 301 LYS A N 1
ATOM 884 C CA . LYS A 1 110 ? 9.649 4.225 7.464 1.00 9.11 301 LYS A CA 1
ATOM 885 C C . LYS A 1 110 ? 9.446 5.432 8.381 1.00 10.13 301 LYS A C 1
ATOM 886 O O . LYS A 1 110 ? 9.346 5.262 9.600 1.00 11.92 301 LYS A O 1
ATOM 892 N N . CYS A 1 111 ? 9.428 6.647 7.835 1.00 10.38 302 CYS A N 1
ATOM 893 C CA . CYS A 1 111 ? 9.103 7.839 8.634 1.00 11.33 302 CYS A CA 1
ATOM 894 C C . CYS A 1 111 ? 7.936 8.551 7.965 1.00 11.02 302 CYS A C 1
ATOM 895 O O . CYS A 1 111 ? 7.948 9.778 7.781 1.00 12.26 302 CYS A O 1
ATOM 898 N N . GLY A 1 112 ? 6.939 7.751 7.625 1.00 9.82 303 GLY A N 1
ATOM 899 C CA . GLY A 1 112 ? 5.736 8.200 6.957 1.00 9.02 303 GLY A CA 1
ATOM 900 C C . GLY A 1 112 ? 4.799 8.971 7.853 1.00 8.54 303 GLY A C 1
ATOM 901 O O . GLY A 1 112 ? 5.126 9.317 9.003 1.00 9.96 303 GLY A O 1
ATOM 902 N N . ASN A 1 113 ? 3.646 9.294 7.293 1.00 7.02 304 ASN A N 1
ATOM 903 C CA . ASN A 1 113 ? 2.653 10.094 7.967 1.00 6.27 304 ASN A CA 1
ATOM 904 C C . ASN A 1 113 ? 1.306 9.381 8.054 1.00 6.62 304 ASN A C 1
ATOM 905 O O . ASN A 1 113 ? 0.368 9.915 8.635 1.00 7.61 304 ASN A O 1
ATOM 910 N N . CYS A 1 114 ? 1.247 8.157 7.532 1.00 7.09 305 CYS A N 1
ATOM 911 C CA . CYS A 1 114 ? 0.051 7.317 7.617 1.00 6.97 305 CYS A CA 1
ATOM 912 C C . CYS A 1 114 ? 0.407 5.962 8.215 1.00 7.27 305 CYS A C 1
ATOM 913 O O . CYS A 1 114 ? 1.552 5.524 8.111 1.00 6.75 305 CYS A O 1
ATOM 916 N N . GLN A 1 115 ? -0.591 5.318 8.823 1.00 7.62 306 GLN A N 1
ATOM 917 C CA . GLN A 1 115 ? -0.469 3.986 9.409 1.00 8.67 306 GLN A CA 1
ATOM 918 C C . GLN A 1 115 ? -1.634 3.120 8.925 1.00 8.30 306 GLN A C 1
ATOM 919 O O . GLN A 1 115 ? -2.772 3.576 8.866 1.00 7.82 306 GLN A O 1
ATOM 925 N N . THR A 1 116 ? -1.319 1.908 8.480 1.00 7.78 307 THR A N 1
ATOM 926 C CA . THR A 1 116 ? -2.354 0.987 8.026 1.00 7.20 307 THR A CA 1
ATOM 927 C C . THR A 1 116 ? -3.020 0.305 9.207 1.00 6.39 307 THR A C 1
ATOM 928 O O . THR A 1 116 ? -2.364 -0.140 10.130 1.00 6.91 307 THR A O 1
ATOM 932 N N . LYS A 1 117 ? -4.35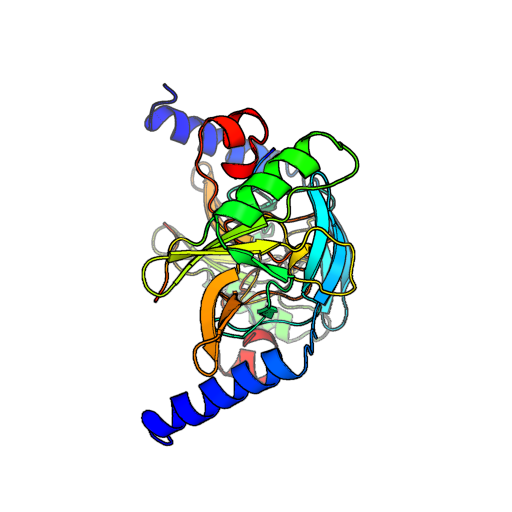1 0.229 9.137 1.00 5.97 308 LYS A N 1
ATOM 933 C CA . LYS A 1 117 ? -5.148 -0.413 10.152 1.00 6.61 308 LYS A CA 1
ATOM 934 C C . LYS A 1 117 ? -6.142 -1.367 9.484 1.00 6.08 308 LYS A C 1
ATOM 935 O O . LYS A 1 117 ? -6.562 -1.147 8.349 1.00 5.87 308 LYS A O 1
ATOM 941 N N . LEU A 1 118 ? -6.488 -2.426 10.199 1.00 6.91 309 LEU A N 1
ATOM 942 C CA . LEU A 1 118 ? -7.530 -3.343 9.765 1.00 7.67 309 LEU A CA 1
ATOM 943 C C . LEU A 1 118 ? -8.860 -2.864 10.345 1.00 7.32 309 LEU A C 1
ATOM 944 O O . LEU A 1 118 ? -8.967 -2.633 11.559 1.00 8.14 309 LEU A O 1
ATOM 949 N N . HIS A 1 119 ? -9.854 -2.702 9.482 1.00 7.28 310 HIS A N 1
ATOM 950 C CA . HIS A 1 119 ? -11.185 -2.318 9.889 1.00 7.75 310 HIS A CA 1
ATOM 951 C C . HIS A 1 119 ? -12.195 -3.263 9.259 1.00 7.89 310 HIS A C 1
ATOM 952 O O . HIS A 1 119 ? -12.309 -3.313 8.039 1.00 8.87 310 HIS A O 1
ATOM 959 N N . ASP A 1 120 ? -12.941 -3.988 10.073 1.00 8.86 311 ASP A N 1
ATOM 960 C CA . ASP A 1 120 ? -13.917 -4.922 9.528 1.00 9.18 311 ASP A CA 1
ATOM 961 C C . ASP A 1 120 ? -15.312 -4.326 9.513 1.00 8.75 311 ASP A C 1
ATOM 962 O O . ASP A 1 120 ? -15.698 -3.614 10.424 1.00 9.39 311 ASP A O 1
ATOM 967 N N . ILE A 1 121 ? -16.043 -4.611 8.450 1.00 8.42 312 ILE A N 1
ATOM 968 C CA . ILE A 1 121 ? -17.430 -4.200 8.329 1.00 8.73 312 ILE A CA 1
ATOM 969 C C . ILE A 1 121 ? -18.216 -5.490 8.127 1.00 8.49 312 ILE A C 1
ATOM 970 O O . ILE A 1 121 ? -18.073 -6.138 7.100 1.00 7.63 312 ILE A O 1
ATOM 975 N N . ASP A 1 122 ? -19.017 -5.876 9.114 1.00 9.58 313 ASP A N 1
ATOM 976 C CA . ASP A 1 122 ? -19.820 -7.087 9.037 1.00 10.02 313 ASP A CA 1
ATOM 977 C C . ASP A 1 122 ? -19.119 -8.304 8.411 1.00 9.51 313 ASP A C 1
ATOM 978 O O . ASP A 1 122 ? -19.658 -8.956 7.508 1.00 9.07 313 ASP A O 1
ATOM 983 N N . GLY A 1 123 ? -17.929 -8.609 8.928 1.00 8.95 314 GLY A N 1
ATOM 984 C CA . GLY A 1 123 ? -17.197 -9.806 8.549 1.00 9.22 314 GLY A CA 1
ATOM 985 C C . GLY A 1 123 ? -16.255 -9.673 7.379 1.00 9.26 314 GLY A C 1
ATOM 986 O O . GLY A 1 123 ? -15.560 -10.628 7.031 1.00 10.29 314 GLY A O 1
ATOM 987 N N . VAL A 1 124 ? -16.239 -8.503 6.757 1.00 8.40 315 VAL A N 1
ATOM 988 C CA . VAL A 1 124 ? -15.362 -8.261 5.628 1.00 8.13 315 VAL A CA 1
ATOM 989 C C . VAL A 1 124 ? -14.274 -7.291 6.079 1.00 7.26 315 VAL A C 1
ATOM 990 O O . VAL A 1 124 ? -14.554 -6.170 6.508 1.00 6.94 315 VAL A O 1
ATOM 994 N N . PRO A 1 125 ? -13.022 -7.725 6.023 1.00 7.13 316 PRO A N 1
ATOM 995 C CA . PRO A 1 125 ? -11.924 -6.860 6.402 1.00 6.67 316 PRO A CA 1
ATOM 996 C C . PRO A 1 125 ? -11.591 -5.841 5.328 1.00 6.54 316 PRO A C 1
ATOM 997 O O . PRO A 1 125 ? -11.676 -6.109 4.136 1.00 7.87 316 PRO A O 1
ATOM 1001 N N . HIS A 1 126 ? -11.215 -4.656 5.774 1.00 6.39 317 HIS A N 1
ATOM 1002 C CA . HIS A 1 126 ? -10.750 -3.591 4.902 1.00 5.87 317 HIS A CA 1
ATOM 1003 C C . HIS A 1 126 ? -9.447 -3.059 5.480 1.00 5.84 317 HIS A C 1
ATOM 1004 O O . HIS A 1 126 ? -9.299 -2.973 6.700 1.00 7.52 317 HIS A O 1
ATOM 1011 N N . LEU A 1 127 ? -8.517 -2.697 4.611 1.00 5.33 318 LEU A N 1
ATOM 1012 C CA . LEU A 1 127 ? -7.274 -2.064 5.045 1.00 5.13 318 LEU A CA 1
ATOM 1013 C C . LEU A 1 127 ? -7.436 -0.575 4.800 1.00 5.50 318 LEU A C 1
ATOM 1014 O O . LEU A 1 127 ? -7.766 -0.162 3.683 1.00 6.76 318 LEU A O 1
ATOM 1019 N N . ILE A 1 128 ? -7.225 0.224 5.843 1.00 5.57 319 ILE A N 1
ATOM 1020 C CA . ILE A 1 128 ? -7.343 1.658 5.716 1.00 5.53 319 ILE A CA 1
ATOM 1021 C C . ILE A 1 128 ? -6.092 2.334 6.210 1.00 5.79 319 ILE A C 1
ATOM 1022 O O . ILE A 1 128 ? -5.371 1.801 7.037 1.00 6.74 319 ILE A O 1
ATOM 1027 N N . LEU A 1 129 ? -5.851 3.515 5.681 1.00 6.11 320 LEU A N 1
ATOM 1028 C CA . LEU A 1 129 ? -4.760 4.348 6.144 1.00 6.59 320 LEU A CA 1
ATOM 1029 C C . LEU A 1 129 ? -5.324 5.469 6.966 1.00 6.84 320 LEU A C 1
ATOM 1030 O O . LEU A 1 129 ? -6.278 6.147 6.533 1.00 7.31 320 LEU A O 1
ATOM 1035 N N . ILE A 1 130 ? -4.736 5.657 8.131 1.00 7.11 321 ILE A N 1
ATOM 1036 C CA . ILE A 1 130 ? -5.091 6.743 9.037 1.00 7.59 321 ILE A CA 1
ATOM 1037 C C . ILE A 1 130 ? -3.852 7.617 9.223 1.00 6.65 321 ILE A C 1
ATOM 1038 O O . ILE A 1 130 ? -2.744 7.113 9.230 1.00 7.28 321 ILE A O 1
ATOM 1043 N N . ALA A 1 131 ? -4.045 8.916 9.418 1.00 5.64 322 ALA A N 1
ATOM 1044 C CA . ALA A 1 131 ? -2.930 9.822 9.674 1.00 5.01 322 ALA A CA 1
ATOM 1045 C C . ALA A 1 131 ? -2.284 9.517 11.011 1.00 5.37 322 ALA A C 1
ATOM 1046 O O . ALA A 1 131 ? -2.982 9.436 12.037 1.00 6.53 322 ALA A O 1
ATOM 1048 N N . SER A 1 132 ? -0.949 9.389 11.015 1.00 6.32 323 SER A N 1
ATOM 1049 C CA . SER A 1 132 ? -0.203 9.091 12.214 1.00 7.19 323 SER A CA 1
ATOM 1050 C C . SER A 1 132 ? 0.301 10.350 12.904 1.00 6.57 323 SER A C 1
ATOM 1051 O O . SER A 1 132 ? 0.848 10.290 14.015 1.00 7.73 323 SER A O 1
ATOM 1054 N N . ARG A 1 133 ? 0.072 11.489 12.264 1.00 6.56 324 ARG A N 1
ATOM 1055 C CA . ARG A 1 133 ? 0.483 12.779 12.768 1.00 7.14 324 ARG A CA 1
ATOM 1056 C C . ARG A 1 133 ? -0.300 13.816 11.947 1.00 6.84 324 ARG A C 1
ATOM 1057 O O . ARG A 1 133 ? -0.980 13.455 10.984 1.00 6.59 324 ARG A O 1
ATOM 1065 N N . ASP A 1 134 ? -0.291 15.072 12.365 1.00 7.72 325 ASP A N 1
ATOM 1066 C CA . ASP A 1 134 ? -0.916 16.108 11.572 1.00 7.76 325 ASP A CA 1
ATOM 1067 C C . ASP A 1 134 ? -0.164 16.202 10.227 1.00 7.41 325 ASP A C 1
ATOM 1068 O O . ASP A 1 134 ? 1.077 16.291 10.198 1.00 7.91 325 ASP A O 1
ATOM 1073 N N . ILE A 1 135 ? -0.916 16.226 9.130 1.00 7.19 326 ILE A N 1
ATOM 1074 C CA . ILE A 1 135 ? -0.360 16.320 7.774 1.00 7.28 326 ILE A CA 1
ATOM 1075 C C . ILE A 1 135 ? -0.784 17.620 7.128 1.00 7.24 326 ILE A C 1
ATOM 1076 O O . ILE A 1 135 ? -1.973 17.949 7.118 1.00 8.27 326 ILE A O 1
ATOM 1081 N N . ALA A 1 136 ? 0.184 18.351 6.594 1.00 6.84 327 ALA A N 1
ATOM 1082 C CA . ALA A 1 136 ? -0.065 19.606 5.897 1.00 6.53 327 ALA A CA 1
ATOM 1083 C C . ALA A 1 136 ? -0.344 19.438 4.407 1.00 6.75 327 ALA A C 1
ATOM 1084 O O . ALA A 1 136 ? 0.165 18.543 3.760 1.00 6.12 327 ALA A O 1
ATOM 1086 N N . ALA A 1 137 ? -1.137 20.348 3.864 1.00 7.23 328 ALA A N 1
ATOM 1087 C CA . ALA A 1 137 ? -1.378 20.377 2.438 1.00 7.57 328 ALA A CA 1
ATOM 1088 C C . ALA A 1 137 ? -0.035 20.468 1.744 1.00 7.59 328 ALA A C 1
ATOM 1089 O O . ALA A 1 137 ? 0.868 21.217 2.170 1.00 8.64 328 ALA A O 1
ATOM 1091 N N . GLY A 1 138 ? 0.110 19.684 0.687 1.00 7.50 329 GLY A N 1
ATOM 1092 C CA . GLY A 1 138 ? 1.341 19.651 -0.074 1.00 7.73 329 GLY A CA 1
ATOM 1093 C C . GLY A 1 138 ? 2.281 18.524 0.288 1.00 7.72 329 GLY A C 1
ATOM 1094 O O . GLY A 1 138 ? 3.237 18.265 -0.437 1.00 9.20 329 GLY A O 1
ATOM 1095 N N . GLU A 1 139 ? 2.046 17.861 1.408 1.00 7.18 330 GLU A N 1
ATOM 1096 C CA . GLU A 1 139 ? 2.913 16.739 1.776 1.00 7.02 330 GLU A CA 1
ATOM 1097 C C . GLU A 1 139 ? 2.554 15.468 1.030 1.00 6.10 330 GLU A C 1
ATOM 1098 O O . GLU A 1 139 ? 1.385 15.155 0.852 1.00 5.90 330 GLU A O 1
ATOM 1104 N N . GLU A 1 140 ? 3.572 14.706 0.648 1.00 5.95 331 GLU A N 1
ATOM 1105 C CA . GLU A 1 140 ? 3.346 13.392 0.093 1.00 5.56 331 GLU A CA 1
ATOM 1106 C C . GLU A 1 140 ? 2.896 12.459 1.218 1.00 4.90 331 GLU A C 1
ATOM 1107 O O . GLU A 1 140 ? 3.488 12.460 2.301 1.00 5.90 331 GLU A O 1
ATOM 1113 N N . LEU A 1 141 ? 1.834 11.699 0.953 1.00 4.25 332 LEU A N 1
ATOM 1114 C CA . LEU A 1 141 ? 1.391 10.662 1.864 1.00 4.60 332 LEU A CA 1
ATOM 1115 C C . LEU A 1 141 ? 2.314 9.447 1.725 1.00 4.01 332 LEU A C 1
ATOM 1116 O O . LEU A 1 141 ? 2.639 9.026 0.600 1.00 4.43 332 LEU A O 1
ATOM 1121 N N . LEU A 1 142 ? 2.677 8.861 2.862 1.00 4.16 333 LEU A N 1
ATOM 1122 C CA . LEU A 1 142 ? 3.634 7.759 2.891 1.00 4.19 333 LEU A CA 1
ATOM 1123 C C . LEU A 1 142 ? 3.365 6.862 4.079 1.00 4.50 333 LEU A C 1
ATOM 1124 O O . LEU A 1 142 ? 2.977 7.347 5.131 1.00 4.76 333 LEU A O 1
ATOM 1129 N N . TYR A 1 143 ? 3.555 5.554 3.905 1.00 4.47 334 TYR A N 1
ATOM 1130 C CA . TYR A 1 143 ? 3.414 4.611 5.023 1.00 4.16 334 TYR A CA 1
ATOM 1131 C C . TYR A 1 143 ? 4.429 3.484 4.842 1.00 4.42 334 TYR A C 1
ATOM 1132 O O . TYR A 1 143 ? 5.043 3.339 3.778 1.00 4.51 334 TYR A O 1
ATOM 1141 N N . ASP A 1 144 ? 4.595 2.684 5.882 1.00 4.54 335 ASP A N 1
ATOM 1142 C CA . ASP A 1 144 ? 5.566 1.603 5.870 1.00 4.76 335 ASP A CA 1
ATOM 1143 C C . ASP A 1 144 ? 4.939 0.377 5.196 1.00 4.08 335 ASP A C 1
ATOM 1144 O O . ASP A 1 144 ? 3.996 -0.226 5.722 1.00 5.56 335 ASP A O 1
ATOM 1149 N N . TYR A 1 145 ? 5.453 0.012 4.023 1.00 4.48 336 TYR A N 1
ATOM 1150 C CA . TYR A 1 145 ? 4.950 -1.152 3.294 1.00 4.18 336 TYR A CA 1
ATOM 1151 C C . TYR A 1 145 ? 5.097 -2.450 4.102 1.00 4.67 336 TYR A C 1
ATOM 1152 O O . TYR A 1 145 ? 4.372 -3.413 3.868 1.00 4.98 336 TYR A O 1
ATOM 1161 N N . GLY A 1 146 ? 6.052 -2.486 5.023 1.00 5.52 337 GLY A N 1
ATOM 1162 C CA . GLY A 1 146 ? 6.210 -3.642 5.897 1.00 6.34 337 GLY A CA 1
ATOM 1163 C C . GLY A 1 146 ? 6.993 -4.832 5.367 1.00 7.26 337 GLY A C 1
ATOM 1164 O O . GLY A 1 146 ? 7.218 -5.786 6.122 1.00 8.23 337 GLY A O 1
ATOM 1165 N N . ASP A 1 147 ? 7.439 -4.778 4.111 1.00 7.92 338 ASP A N 1
ATOM 1166 C CA . ASP A 1 147 ? 8.231 -5.869 3.525 1.00 8.22 338 ASP A CA 1
ATOM 1167 C C . ASP A 1 147 ? 9.683 -5.766 3.974 1.00 8.95 338 ASP A C 1
ATOM 1168 O O . ASP A 1 147 ? 10.417 -4.885 3.549 1.00 8.58 338 ASP A O 1
ATOM 1173 N N . ARG A 1 148 ? 10.091 -6.697 4.825 1.00 10.15 339 ARG A N 1
ATOM 1174 C CA . ARG A 1 148 ? 11.436 -6.724 5.363 1.00 11.44 339 ARG A CA 1
ATOM 1175 C C . ARG A 1 148 ? 12.286 -7.855 4.768 1.00 11.66 339 ARG A C 1
ATOM 1176 O O . ARG A 1 148 ? 13.404 -8.114 5.234 1.00 12.15 339 ARG A O 1
ATOM 1184 N N . SER A 1 149 ? 11.785 -8.492 3.712 1.00 11.95 340 SER A N 1
ATOM 1185 C CA . SER A 1 149 ? 12.489 -9.609 3.070 1.00 12.31 340 SER A CA 1
ATOM 1186 C C . SER A 1 149 ? 13.842 -9.221 2.482 1.00 11.96 340 SER A C 1
ATOM 1187 O O . SER A 1 149 ? 13.952 -8.206 1.813 1.00 11.25 340 SER A O 1
ATOM 1190 N N . LYS A 1 150 ? 14.856 -10.064 2.688 1.00 12.18 341 LYS A N 1
ATOM 1191 C CA . LYS A 1 150 ? 16.182 -9.796 2.153 1.00 12.46 341 LYS A CA 1
ATOM 1192 C C . LYS A 1 150 ? 16.124 -9.634 0.632 1.00 11.96 341 LYS A C 1
ATOM 1193 O O . LYS A 1 150 ? 16.735 -8.725 0.088 1.00 11.76 341 LYS A O 1
ATOM 1199 N N . ALA A 1 151 ? 15.374 -10.505 -0.042 1.00 11.58 342 ALA A N 1
ATOM 1200 C CA . ALA A 1 151 ? 15.271 -10.485 -1.503 1.00 11.33 342 ALA A CA 1
ATOM 1201 C C . ALA A 1 151 ? 14.637 -9.191 -1.978 1.00 10.57 342 ALA A C 1
ATOM 1202 O O . ALA A 1 151 ? 15.049 -8.600 -2.982 1.00 10.81 342 ALA A O 1
ATOM 1204 N N . SER A 1 152 ? 13.611 -8.768 -1.265 1.00 10.10 343 SER A N 1
ATOM 1205 C CA . SER A 1 152 ? 12.902 -7.548 -1.610 1.00 9.41 343 SER A CA 1
ATOM 1206 C C . SER A 1 152 ? 13.801 -6.353 -1.418 1.00 8.77 343 SER A C 1
ATOM 1207 O O . SER A 1 152 ? 13.880 -5.502 -2.275 1.00 8.43 343 SER A O 1
ATOM 1210 N N . ILE A 1 153 ? 14.488 -6.300 -0.291 1.00 9.46 344 ILE A N 1
ATOM 1211 C CA . ILE A 1 153 ? 15.381 -5.180 -0.004 1.00 9.63 344 ILE A CA 1
ATOM 1212 C C . ILE A 1 153 ? 16.581 -5.128 -0.957 1.00 9.77 344 ILE A C 1
ATOM 1213 O O . ILE A 1 153 ? 17.058 -4.050 -1.313 1.00 10.09 344 ILE A O 1
ATOM 1218 N N . GLU A 1 154 ? 17.062 -6.294 -1.374 1.00 10.04 345 GLU A N 1
ATOM 1219 C CA . GLU A 1 154 ? 18.157 -6.382 -2.329 1.00 10.61 345 GLU A CA 1
ATOM 1220 C C . GLU A 1 154 ? 17.734 -5.767 -3.656 1.00 9.89 345 GLU A C 1
ATOM 1221 O O . GLU A 1 154 ? 18.477 -5.002 -4.269 1.00 10.11 345 GLU A O 1
ATOM 1227 N N . ALA A 1 155 ? 16.522 -6.092 -4.088 1.00 9.78 346 ALA A N 1
ATOM 1228 C CA . ALA A 1 155 ? 15.990 -5.589 -5.342 1.00 9.42 346 ALA A CA 1
ATOM 1229 C C . ALA A 1 155 ? 15.472 -4.157 -5.233 1.00 9.10 346 ALA A C 1
ATOM 1230 O O . ALA A 1 155 ? 15.386 -3.441 -6.235 1.00 9.74 346 ALA A O 1
ATOM 1232 N N . HIS A 1 156 ? 15.111 -3.750 -4.020 1.00 8.54 347 HIS A N 1
ATOM 1233 C CA . HIS A 1 156 ? 14.505 -2.443 -3.795 1.00 8.22 347 HIS A CA 1
ATOM 1234 C C . HIS A 1 156 ? 15.049 -1.835 -2.513 1.00 7.58 347 HIS A C 1
ATOM 1235 O O . HIS A 1 156 ? 14.408 -1.904 -1.472 1.00 7.30 347 HIS A O 1
ATOM 1242 N N . PRO A 1 157 ? 16.248 -1.264 -2.578 1.00 7.23 348 PRO A N 1
ATOM 1243 C CA . PRO A 1 157 ? 16.889 -0.703 -1.390 1.00 6.99 348 PRO A CA 1
ATOM 1244 C C . PRO A 1 157 ? 16.099 0.382 -0.692 1.00 6.11 348 PRO A C 1
ATOM 1245 O O . PRO A 1 157 ? 16.332 0.606 0.507 1.00 6.60 348 PRO A O 1
ATOM 1249 N N . TRP A 1 158 ? 15.177 1.017 -1.400 1.00 5.78 349 TRP A N 1
ATOM 1250 C CA . TRP A 1 158 ? 14.332 2.057 -0.809 1.00 5.68 349 TRP A CA 1
ATOM 1251 C C . TRP A 1 158 ? 13.434 1.496 0.298 1.00 5.92 349 TRP A C 1
ATOM 1252 O O . TRP A 1 158 ? 12.918 2.251 1.118 1.00 6.42 349 TRP A O 1
ATOM 1263 N N . LEU A 1 159 ? 13.272 0.172 0.358 1.00 6.02 350 LEU A N 1
ATOM 1264 C CA . LEU A 1 159 ? 12.433 -0.440 1.395 1.00 6.05 350 LEU A CA 1
ATOM 1265 C C . LEU A 1 159 ? 13.040 -0.296 2.790 1.00 7.74 350 LEU A C 1
ATOM 1266 O O . LEU A 1 159 ? 12.344 -0.401 3.798 1.00 7.83 350 LEU A O 1
ATOM 1271 N N . LYS A 1 160 ? 14.330 -0.012 2.831 1.00 9.69 351 LYS A N 1
ATOM 1272 C CA . LYS A 1 160 ? 15.040 0.121 4.088 1.00 11.67 351 LYS A CA 1
ATOM 1273 C C . LYS A 1 160 ? 14.882 1.491 4.743 1.00 12.45 351 LYS A C 1
ATOM 1274 O O . LYS A 1 160 ? 15.294 1.690 5.892 1.00 13.08 351 LYS A O 1
ATOM 1280 N N . HIS A 1 161 ? 14.294 2.439 4.032 1.00 13.04 352 HIS A N 1
ATOM 1281 C CA . HIS A 1 161 ? 14.197 3.800 4.544 1.00 14.05 352 HIS A CA 1
ATOM 1282 C C . HIS A 1 161 ? 12.767 4.316 4.615 1.00 14.48 352 HIS A C 1
ATOM 1283 O O . HIS A 1 161 ? 12.499 5.393 5.179 1.00 14.90 352 HIS A O 1
ATOM 1291 N N . ARG B 2 1 ? 11.132 -7.415 -7.176 1.00 12.17 17 ARG B N 1
ATOM 1292 C CA . ARG B 2 1 ? 9.710 -7.579 -6.734 1.00 11.97 17 ARG B CA 1
ATOM 1293 C C . ARG B 2 1 ? 9.622 -7.507 -5.217 1.00 10.58 17 ARG B C 1
ATOM 1294 O O . ARG B 2 1 ? 10.553 -7.897 -4.513 1.00 11.61 17 ARG B O 1
ATOM 1302 N N . HIS B 2 2 ? 8.567 -6.889 -4.715 1.00 8.89 18 HIS B N 1
ATOM 1303 C CA . HIS B 2 2 ? 8.252 -6.938 -3.305 1.00 7.64 18 HIS B CA 1
ATOM 1304 C C . HIS B 2 2 ? 6.741 -7.087 -3.093 1.00 7.08 18 HIS B C 1
ATOM 1305 O O . HIS B 2 2 ? 5.962 -7.198 -4.044 1.00 7.15 18 HIS B O 1
ATOM 1312 N N . ARG B 2 3 ? 6.357 -7.092 -1.831 1.00 6.79 19 ARG B N 1
ATOM 1313 C CA . ARG B 2 3 ? 4.959 -7.061 -1.453 1.00 7.02 19 ARG B CA 1
ATOM 1314 C C . ARG B 2 3 ? 4.773 -6.012 -0.349 1.00 6.34 19 ARG B C 1
ATOM 1315 O O . ARG B 2 3 ? 5.636 -5.122 -0.133 1.00 5.87 19 ARG B O 1
ATOM 1333 N N . VAL B 2 5 ? 3.131 -5.885 3.831 1.00 7.49 21 VAL B N 1
ATOM 1334 C CA . VAL B 2 5 ? 2.635 -6.807 4.906 1.00 7.65 21 VAL B CA 1
ATOM 1335 C C . VAL B 2 5 ? 2.211 -5.965 6.085 1.00 8.66 21 VAL B C 1
ATOM 1336 O O . VAL B 2 5 ? 2.946 -5.072 6.503 1.00 7.53 21 VAL B O 1
ATOM 1340 N N . LEU B 2 6 ? 0.975 -6.141 6.538 1.00 9.37 22 LEU B N 1
ATOM 1341 C CA . LEU B 2 6 ? 0.514 -5.519 7.775 1.00 11.62 22 LEU B CA 1
ATOM 1342 C C . LEU B 2 6 ? 0.959 -6.236 9.048 1.00 14.58 22 LEU B C 1
ATOM 1343 O O . LEU B 2 6 ? 0.756 -7.432 9.176 1.00 14.52 22 LEU B O 1
ATOM 1348 N N . ARG B 2 7 ? 1.490 -5.463 9.986 1.00 18.88 23 ARG B N 1
ATOM 1349 C CA . ARG B 2 7 ? 1.895 -5.975 11.299 1.00 22.01 23 ARG B CA 1
ATOM 1350 C C . ARG B 2 7 ? 0.973 -5.471 12.425 1.00 24.62 23 ARG B C 1
ATOM 1351 O O . ARG B 2 7 ? 0.806 -4.258 12.605 1.00 25.59 23 ARG B O 1
ATOM 1359 N N . ASP B 2 8 ? 0.398 -6.430 13.156 1.00 27.24 24 ASP B N 1
ATOM 1360 C CA . ASP B 2 8 ? -0.464 -6.266 14.353 1.00 29.33 24 ASP B CA 1
ATOM 1361 C C . ASP B 2 8 ? -0.699 -4.866 14.940 1.00 30.60 24 ASP B C 1
ATOM 1362 O O . ASP B 2 8 ? 0.212 -4.247 15.492 1.00 30.89 24 ASP B O 1
ATOM 1367 N N . ASN B 2 9 ? -1.946 -4.404 14.852 1.00 31.86 25 ASN B N 1
ATOM 1368 C CA . ASN B 2 9 ? -2.373 -3.115 15.398 1.00 32.68 25 ASN B CA 1
ATOM 1369 C C . ASN B 2 9 ? -3.806 -3.236 15.908 1.00 33.10 25 ASN B C 1
ATOM 1370 O O . ASN B 2 9 ? -4.678 -2.443 15.541 1.00 33.56 25 ASN B O 1
ATOM 1375 N N . TYR B 2 10 ? -4.043 -4.229 16.760 1.00 33.30 26 TYR B N 1
ATOM 1376 C CA . TYR B 2 10 ? -5.392 -4.515 17.228 1.00 33.52 26 TY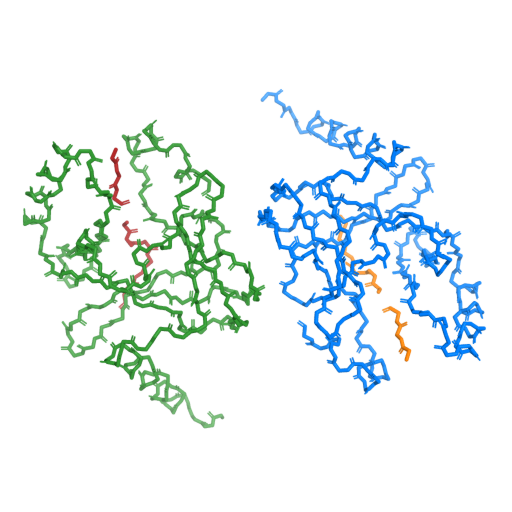R B CA 1
ATOM 1377 C C . TYR B 2 10 ? -6.069 -3.300 17.839 1.00 33.48 26 TYR B C 1
ATOM 1378 O O . TYR B 2 10 ? -5.820 -2.961 18.997 1.00 33.84 26 TYR B O 1
ATOM 1388 N N . ARG C 1 1 ? 32.804 0.378 20.927 1.00 53.51 192 ARG E N 1
ATOM 1389 C CA . ARG C 1 1 ? 32.411 1.471 19.988 1.00 53.44 192 ARG E CA 1
ATOM 1390 C C . ARG C 1 1 ? 33.201 2.635 20.027 1.00 52.74 192 ARG E C 1
ATOM 1391 O O . ARG C 1 1 ? 32.708 3.679 20.466 1.00 52.88 192 ARG E O 1
ATOM 1399 N N . LYS C 1 2 ? 34.391 2.576 19.541 1.00 51.74 193 LYS E N 1
ATOM 1400 C CA . LYS C 1 2 ? 35.002 3.796 19.712 1.00 50.84 193 LYS E CA 1
ATOM 1401 C C . LYS C 1 2 ? 34.806 3.560 21.216 1.00 49.56 193 LYS E C 1
ATOM 1402 O O . LYS C 1 2 ? 34.681 2.413 21.660 1.00 49.66 193 LYS E O 1
ATOM 1408 N N . SER C 1 3 ? 34.765 4.603 22.007 1.00 47.92 194 SER E N 1
ATOM 1409 C CA . SER C 1 3 ? 34.584 4.392 23.419 1.00 46.53 194 SER E CA 1
ATOM 1410 C C . SER C 1 3 ? 33.517 5.364 23.888 1.00 45.08 194 SER E C 1
ATOM 1411 O O . SER C 1 3 ? 33.182 6.300 23.166 1.00 44.97 194 SER E O 1
ATOM 1414 N N . LYS C 1 4 ? 32.945 5.128 25.063 1.00 43.24 195 LYS E N 1
ATOM 1415 C CA . LYS C 1 4 ? 31.932 6.044 25.571 1.00 41.76 195 LYS E CA 1
ATOM 1416 C C . LYS C 1 4 ? 32.454 7.464 25.414 1.00 39.64 195 LYS E C 1
ATOM 1417 O O . LYS C 1 4 ? 31.950 8.242 24.607 1.00 39.58 195 LYS E O 1
ATOM 1423 N N . ALA C 1 5 ? 33.477 7.791 26.194 1.00 36.96 196 ALA E N 1
ATOM 1424 C CA . ALA C 1 5 ? 34.094 9.102 26.131 1.00 34.74 196 ALA E CA 1
ATOM 1425 C C . ALA C 1 5 ? 34.312 9.514 24.675 1.00 32.63 196 ALA E C 1
ATOM 1426 O O . ALA C 1 5 ? 34.171 10.681 24.322 1.00 32.59 196 ALA E O 1
ATOM 1428 N N . GLU C 1 6 ? 34.644 8.549 23.829 1.00 30.23 197 GLU E N 1
ATOM 1429 C CA . GLU C 1 6 ? 34.889 8.832 22.422 1.00 28.37 197 GLU E CA 1
ATOM 1430 C C . GLU C 1 6 ? 33.618 9.292 21.714 1.00 26.94 197 GLU E C 1
ATOM 1431 O O . GLU C 1 6 ? 33.653 10.228 20.913 1.00 26.23 197 GLU E O 1
ATOM 1437 N N . LEU C 1 7 ? 32.507 8.618 22.004 1.00 25.43 198 LEU E N 1
ATOM 1438 C CA . LEU C 1 7 ? 31.223 8.970 21.414 1.00 24.42 198 LEU E CA 1
ATOM 1439 C C . LEU C 1 7 ? 30.818 10.399 21.794 1.00 23.55 198 LEU E C 1
ATOM 1440 O O . LEU C 1 7 ? 30.347 11.151 20.945 1.00 22.86 198 LEU E O 1
ATOM 1445 N N . GLN C 1 8 ? 31.018 10.791 23.053 1.00 23.00 199 GLN E N 1
ATOM 1446 C CA . GLN C 1 8 ? 30.599 12.140 23.465 1.00 22.62 199 GLN E CA 1
ATOM 1447 C C . GLN C 1 8 ? 31.673 13.197 23.247 1.00 21.33 199 GLN E C 1
ATOM 1448 O O . GLN C 1 8 ? 31.376 14.379 23.291 1.00 21.91 199 GLN E O 1
ATOM 1454 N N . SER C 1 9 ? 32.893 12.784 22.933 1.00 19.87 200 SER E N 1
ATOM 1455 C CA . SER C 1 9 ? 33.884 13.745 22.483 1.00 18.68 200 SER E CA 1
ATOM 1456 C C . SER C 1 9 ? 33.442 14.189 21.081 1.00 17.42 200 SER E C 1
ATOM 1457 O O . SER C 1 9 ? 33.335 15.377 20.786 1.00 16.73 200 SER E O 1
ATOM 1460 N N . GLU C 1 10 ? 33.137 13.205 20.236 1.00 16.30 201 GLU E N 1
ATOM 1461 C CA . GLU C 1 10 ? 32.737 13.456 18.857 1.00 15.57 201 GLU E CA 1
ATOM 1462 C C . GLU C 1 10 ? 31.387 14.173 18.787 1.00 15.45 201 GLU E C 1
ATOM 1463 O O . GLU C 1 10 ? 31.183 15.037 17.938 1.00 14.70 201 GLU E O 1
ATOM 1469 N N . GLU C 1 11 ? 30.477 13.814 19.689 1.00 15.57 202 GLU E N 1
ATOM 1470 C CA . GLU C 1 11 ? 29.153 14.410 19.729 1.00 16.15 202 GLU E CA 1
ATOM 1471 C C . GLU C 1 11 ? 29.217 15.870 20.161 1.00 16.54 202 GLU E C 1
ATOM 1472 O O . GLU C 1 11 ? 28.634 16.747 19.524 1.00 15.92 202 GLU E O 1
ATOM 1478 N N . ARG C 1 12 ? 29.920 16.128 21.254 1.00 17.01 203 ARG E N 1
ATOM 1479 C CA . ARG C 1 12 ? 30.027 17.489 21.751 1.00 17.83 203 ARG E CA 1
ATOM 1480 C C . ARG C 1 12 ? 30.678 18.349 20.680 1.00 17.39 203 ARG E C 1
ATOM 1481 O O . ARG C 1 12 ? 30.178 19.429 20.357 1.00 17.56 203 ARG E O 1
ATOM 1489 N N . LYS C 1 13 ? 31.774 17.851 20.110 1.00 16.67 204 LYS E N 1
ATOM 1490 C CA . LYS C 1 13 ? 32.484 18.575 19.063 1.00 16.20 204 LYS E CA 1
ATOM 1491 C C . LYS C 1 13 ? 31.561 18.852 17.884 1.00 15.44 204 LYS E C 1
ATOM 1492 O O . LYS C 1 13 ? 31.613 19.919 17.287 1.00 15.27 204 LYS E O 1
ATOM 1498 N N . ARG C 1 14 ? 30.693 17.897 17.570 1.00 14.71 205 ARG E N 1
ATOM 1499 C CA . ARG C 1 14 ? 29.786 18.033 16.442 1.00 14.02 205 ARG E CA 1
ATOM 1500 C C . ARG C 1 14 ? 28.769 19.151 16.677 1.00 13.44 205 ARG E C 1
ATOM 1501 O O . ARG C 1 14 ? 28.542 19.981 15.803 1.00 12.76 205 ARG E O 1
ATOM 1509 N N . ILE C 1 15 ? 28.155 19.156 17.856 1.00 13.01 206 ILE E N 1
ATOM 1510 C CA . ILE C 1 15 ? 27.172 20.180 18.205 1.00 13.44 206 ILE E CA 1
ATOM 1511 C C . ILE C 1 15 ? 27.839 21.543 18.387 1.00 13.78 206 ILE E C 1
ATOM 1512 O O . ILE C 1 15 ? 27.314 22.560 17.930 1.00 13.45 206 ILE E O 1
ATOM 1517 N N . ASP C 1 16 ? 28.977 21.565 19.072 1.00 14.37 207 ASP E N 1
ATOM 1518 C CA . ASP C 1 16 ? 29.696 22.818 19.299 1.00 14.95 207 ASP E CA 1
ATOM 1519 C C . ASP C 1 16 ? 30.038 23.453 17.940 1.00 14.88 207 ASP E C 1
ATOM 1520 O O . ASP C 1 16 ? 29.867 24.656 17.738 1.00 15.10 207 ASP E O 1
ATOM 1525 N N . GLU C 1 17 ? 30.507 22.632 17.007 1.00 14.41 208 GLU E N 1
ATOM 1526 C CA . GLU C 1 17 ? 30.847 23.100 15.677 1.00 14.62 208 GLU E CA 1
ATOM 1527 C C . GLU C 1 17 ? 29.643 23.720 14.992 1.00 13.67 208 GLU E C 1
ATOM 1528 O O . GLU C 1 17 ? 29.752 24.729 14.326 1.00 13.57 208 GLU E O 1
ATOM 1534 N N . LEU C 1 18 ? 28.482 23.096 15.128 1.00 12.94 209 LEU E N 1
ATOM 1535 C CA . LEU C 1 18 ? 27.297 23.618 14.477 1.00 12.96 209 LEU E CA 1
ATOM 1536 C C . LEU C 1 18 ? 26.829 24.906 15.133 1.00 12.93 209 LEU E C 1
ATOM 1537 O O . LEU C 1 18 ? 26.340 25.796 14.459 1.00 13.66 209 LEU E O 1
ATOM 1542 N N . ILE C 1 19 ? 26.935 24.992 16.446 1.00 13.19 210 ILE E N 1
ATOM 1543 C CA . ILE C 1 19 ? 26.526 26.218 17.136 1.00 13.66 210 ILE E CA 1
ATOM 1544 C C . ILE C 1 19 ? 27.438 27.370 16.723 1.00 14.26 210 ILE E C 1
ATOM 1545 O O . ILE C 1 19 ? 26.946 28.442 16.375 1.00 14.95 210 ILE E O 1
ATOM 1550 N N . GLU C 1 20 ? 28.750 27.123 16.736 1.00 14.38 211 GLU E N 1
ATOM 1551 C CA . GLU C 1 20 ? 29.764 28.138 16.419 1.00 14.59 211 GLU E CA 1
ATOM 1552 C C . GLU C 1 20 ? 29.693 28.635 14.990 1.00 14.49 211 GLU E C 1
ATOM 1553 O O . GLU C 1 20 ? 29.945 29.809 14.728 1.00 15.27 211 GLU E O 1
ATOM 1559 N N . SER C 1 21 ? 29.387 27.738 14.061 1.00 14.13 212 SER E N 1
ATOM 1560 C CA . SER C 1 21 ? 29.362 28.082 12.652 1.00 14.43 212 SER E CA 1
ATOM 1561 C C . SER C 1 21 ? 28.045 28.700 12.231 1.00 14.43 212 SER E C 1
ATOM 1562 O O . SER C 1 21 ? 27.972 29.399 11.225 1.00 14.70 212 SER E O 1
ATOM 1565 N N . GLY C 1 22 ? 26.998 28.416 12.989 1.00 14.86 213 GLY E N 1
ATOM 1566 C CA . GLY C 1 22 ? 25.672 28.870 12.626 1.00 15.32 213 GLY E CA 1
ATOM 1567 C C . GLY C 1 22 ? 25.140 28.188 11.366 1.00 15.78 213 GLY E C 1
ATOM 1568 O O . GLY C 1 22 ? 24.203 28.676 10.749 1.00 15.90 213 GLY E O 1
ATOM 1569 N N . LYS C 1 23 ? 25.755 27.082 10.951 1.00 16.18 214 LYS E N 1
ATOM 1570 C CA . LYS C 1 23 ? 25.294 26.381 9.766 1.00 16.20 214 LYS E CA 1
ATOM 1571 C C . LYS C 1 23 ? 23.876 25.837 10.021 1.00 15.92 214 LYS E C 1
ATOM 1572 O O . LYS C 1 23 ? 23.631 25.150 11.011 1.00 15.34 214 LYS E O 1
ATOM 1578 N N . GLU C 1 24 ? 22.941 26.215 9.159 1.00 15.89 215 GLU E N 1
ATOM 1579 C CA . GLU C 1 24 ? 21.545 25.783 9.277 1.00 16.20 215 GLU E CA 1
ATOM 1580 C C . GLU C 1 24 ? 21.070 25.101 7.986 1.00 16.59 215 GLU E C 1
ATOM 1581 O O . GLU C 1 24 ? 20.212 25.621 7.271 1.00 17.82 215 GLU E O 1
ATOM 1587 N N . GLU C 1 25 ? 21.616 23.916 7.715 1.00 16.18 216 GLU E N 1
ATOM 1588 C CA . GLU C 1 25 ? 21.311 23.163 6.506 1.00 15.71 216 GLU E CA 1
ATOM 1589 C C . GLU C 1 25 ? 20.095 22.262 6.658 1.00 14.24 216 GLU E C 1
ATOM 1590 O O . GLU C 1 25 ? 19.745 21.852 7.765 1.00 14.21 216 GLU E O 1
ATOM 1596 N N . GLY C 1 26 ? 19.452 21.967 5.530 1.00 12.87 217 GLY E N 1
ATOM 1597 C CA . GLY C 1 26 ? 18.350 21.025 5.502 1.00 11.56 217 GLY E CA 1
ATOM 1598 C C . GLY C 1 26 ? 16.998 21.595 5.860 1.00 10.91 217 GLY E C 1
ATOM 1599 O O . GLY C 1 26 ? 16.098 20.842 6.225 1.00 10.72 217 GLY E O 1
ATOM 1600 N N . MET C 1 27 ? 16.851 22.911 5.766 1.00 10.35 218 MET E N 1
ATOM 1601 C CA . MET C 1 27 ? 15.625 23.594 6.165 1.00 10.59 218 MET E CA 1
ATOM 1602 C C . MET C 1 27 ? 15.312 24.725 5.216 1.00 10.40 218 MET E C 1
ATOM 1603 O O . MET C 1 27 ? 16.199 25.327 4.621 1.00 10.62 218 MET E O 1
ATOM 1608 N N . LYS C 1 28 ? 14.028 25.008 5.089 1.00 10.55 219 LYS E N 1
ATOM 1609 C CA . LYS C 1 28 ? 13.539 26.079 4.259 1.00 11.15 219 LYS E CA 1
ATOM 1610 C C . LYS C 1 28 ? 12.310 26.696 4.931 1.00 10.10 219 LYS E C 1
ATOM 1611 O O . LYS C 1 28 ? 11.601 26.025 5.668 1.00 9.30 219 LYS E O 1
ATOM 1617 N N . ILE C 1 29 ? 12.066 27.974 4.671 1.00 10.34 220 ILE E N 1
ATOM 1618 C CA . ILE C 1 29 ? 10.873 28.651 5.166 1.00 10.33 220 ILE E CA 1
ATOM 1619 C C . ILE C 1 29 ? 9.744 28.492 4.152 1.00 10.40 220 ILE E C 1
ATOM 1620 O O . ILE C 1 29 ? 9.975 28.552 2.938 1.00 9.67 220 ILE E O 1
ATOM 1625 N N . ASP C 1 30 ? 8.524 28.323 4.661 1.00 10.48 221 ASP E N 1
ATOM 1626 C CA . ASP C 1 30 ? 7.334 28.243 3.821 1.00 11.94 221 ASP E CA 1
ATOM 1627 C C . ASP C 1 30 ? 6.155 28.863 4.577 1.00 11.06 221 ASP E C 1
ATOM 1628 O O . ASP C 1 30 ? 6.243 29.082 5.778 1.00 11.47 221 ASP E O 1
ATOM 1633 N N . LEU C 1 31 ? 5.064 29.171 3.869 1.00 10.67 222 LEU E N 1
ATOM 1634 C CA . LEU C 1 31 ? 3.839 29.656 4.515 1.00 10.52 222 LEU E CA 1
ATOM 1635 C C . LEU C 1 31 ? 3.024 28.412 4.863 1.00 9.88 222 LEU E C 1
ATOM 1636 O O . LEU C 1 31 ? 2.805 27.557 4.015 1.00 10.44 222 LEU E O 1
ATOM 1641 N N . ILE C 1 32 ? 2.615 28.300 6.120 1.00 9.41 223 ILE E N 1
ATOM 1642 C CA . ILE C 1 32 ? 1.863 27.139 6.591 1.00 9.62 223 ILE E CA 1
ATOM 1643 C C . ILE C 1 32 ? 0.461 27.601 6.979 1.00 7.77 223 ILE E C 1
ATOM 1644 O O . ILE C 1 32 ? 0.321 28.583 7.714 1.00 7.05 223 ILE E O 1
ATOM 1649 N N . ASP C 1 33 ? -0.560 26.909 6.481 1.00 6.93 224 ASP E N 1
ATOM 1650 C CA . ASP C 1 33 ? -1.961 27.289 6.696 1.00 6.56 224 ASP E CA 1
ATOM 1651 C C . ASP C 1 33 ? -2.262 27.452 8.179 1.00 6.79 224 ASP E C 1
ATOM 1652 O O . ASP C 1 33 ? -2.054 26.518 8.960 1.00 8.23 224 ASP E O 1
ATOM 1657 N N . GLY C 1 34 ? -2.709 28.644 8.580 1.00 6.75 225 GLY E N 1
ATOM 1658 C CA . GLY C 1 34 ? -3.045 28.920 9.970 1.00 7.39 225 GLY E CA 1
ATOM 1659 C C . GLY C 1 34 ? -1.907 29.210 10.938 1.00 7.94 225 GLY E C 1
ATOM 1660 O O . GLY C 1 34 ? -2.153 29.375 12.135 1.00 9.66 225 GLY E O 1
ATOM 1661 N N . LYS C 1 35 ? -0.667 29.294 10.462 1.00 7.91 226 LYS E N 1
ATOM 1662 C CA . LYS C 1 35 ? 0.456 29.511 11.373 1.00 8.36 226 LYS E CA 1
ATOM 1663 C C . LYS C 1 35 ? 1.375 30.665 10.962 1.00 8.38 226 LYS E C 1
ATOM 1664 O O . LYS C 1 35 ? 2.198 31.120 11.761 1.00 10.89 226 LYS E O 1
ATOM 1670 N N . GLY C 1 36 ? 1.222 31.159 9.737 1.00 7.98 227 GLY E N 1
ATOM 1671 C CA . GLY C 1 36 ? 2.134 32.170 9.230 1.00 8.01 227 GLY E CA 1
ATOM 1672 C C . GLY C 1 36 ? 3.296 31.480 8.562 1.00 7.92 227 GLY E C 1
ATOM 1673 O O . GLY C 1 36 ? 3.087 30.578 7.750 1.00 8.91 227 GLY E O 1
ATOM 1674 N N . ARG C 1 37 ? 4.515 31.911 8.865 1.00 7.67 228 ARG E N 1
ATOM 1675 C CA . ARG C 1 37 ? 5.689 31.240 8.343 1.00 7.58 228 ARG E CA 1
ATOM 1676 C C . ARG C 1 37 ? 5.994 30.026 9.208 1.00 7.72 228 ARG E C 1
ATOM 1677 O O . ARG C 1 37 ? 5.677 30.003 10.385 1.00 8.52 228 ARG E O 1
ATOM 1685 N N . GLY C 1 38 ? 6.650 29.043 8.610 1.00 8.10 229 GLY E N 1
ATOM 1686 C CA . GLY C 1 38 ? 7.131 27.899 9.349 1.00 8.03 229 GLY E CA 1
ATOM 1687 C C . GLY C 1 38 ? 8.371 27.392 8.656 1.00 7.60 229 GLY E C 1
ATOM 1688 O O . GLY C 1 38 ? 8.753 27.895 7.589 1.00 8.44 229 GLY E O 1
ATOM 1689 N N . VAL C 1 39 ? 9.006 26.403 9.257 1.00 7.20 230 VAL E N 1
ATOM 1690 C CA . VAL C 1 39 ? 10.235 25.836 8.725 1.00 7.88 230 VAL E CA 1
ATOM 1691 C C . VAL C 1 39 ? 9.979 24.370 8.368 1.00 8.30 230 VAL E C 1
ATOM 1692 O O . VAL C 1 39 ? 9.448 23.601 9.191 1.00 8.13 230 VAL E O 1
ATOM 1696 N N . ILE C 1 40 ? 10.323 24.020 7.132 1.00 8.94 231 ILE E N 1
ATOM 1697 C CA . ILE C 1 40 ? 10.126 22.678 6.601 1.00 9.48 231 ILE E CA 1
ATOM 1698 C C . ILE C 1 40 ? 11.473 22.002 6.375 1.00 8.80 231 ILE E C 1
ATOM 1699 O O . ILE C 1 40 ? 12.451 22.642 5.946 1.00 9.17 231 ILE E O 1
ATOM 1704 N N . ALA C 1 41 ? 11.546 20.720 6.711 1.00 8.15 232 ALA E N 1
ATOM 1705 C CA . ALA C 1 41 ? 12.750 19.941 6.448 1.00 8.08 232 ALA E CA 1
ATOM 1706 C C . ALA C 1 41 ? 12.919 19.679 4.938 1.00 8.29 232 ALA E C 1
ATOM 1707 O O . ALA C 1 41 ? 11.958 19.288 4.253 1.00 8.68 232 ALA E O 1
ATOM 1709 N N . THR C 1 42 ? 14.128 19.917 4.422 1.00 8.90 233 THR E N 1
ATOM 1710 C CA . THR C 1 42 ? 14.434 19.648 3.005 1.00 9.87 233 THR E CA 1
ATOM 1711 C C . THR C 1 42 ? 15.268 18.375 2.829 1.00 10.22 233 THR E C 1
ATOM 1712 O O . THR C 1 42 ? 15.626 17.996 1.704 1.00 10.77 233 THR E O 1
ATOM 1716 N N . LYS C 1 43 ? 15.612 17.749 3.947 1.00 10.65 234 LYS E N 1
ATOM 1717 C CA . LYS C 1 43 ? 16.331 16.488 3.965 1.00 10.95 234 LYS E CA 1
ATOM 1718 C C . LYS C 1 43 ? 15.765 15.725 5.151 1.00 10.59 234 LYS E C 1
ATOM 1719 O O . LYS C 1 43 ? 15.134 16.327 6.032 1.00 10.66 234 LYS E O 1
ATOM 1725 N N . GLN C 1 44 ? 15.985 14.415 5.197 1.00 10.67 235 GLN E N 1
ATOM 1726 C CA . GLN C 1 44 ? 15.578 13.652 6.368 1.00 10.17 235 GLN E CA 1
ATOM 1727 C C . GLN C 1 44 ? 16.537 13.946 7.533 1.00 9.44 235 GLN E C 1
ATOM 1728 O O . GLN C 1 44 ? 17.760 14.099 7.331 1.00 10.20 235 GLN E O 1
ATOM 1734 N N . PHE C 1 45 ? 15.978 14.068 8.729 1.00 8.63 236 PHE E N 1
ATOM 1735 C CA . PHE C 1 45 ? 16.752 14.210 9.955 1.00 8.41 236 PHE E CA 1
ATOM 1736 C C . PHE C 1 45 ? 16.545 12.917 10.712 1.00 8.65 236 PHE E C 1
ATOM 1737 O O . PHE C 1 45 ? 15.459 12.317 10.652 1.00 9.61 236 PHE E O 1
ATOM 1745 N N . SER C 1 46 ? 17.590 12.448 11.372 1.00 8.10 237 SER E N 1
ATOM 1746 C CA . SER C 1 46 ? 17.495 11.235 12.164 1.00 7.94 237 SER E CA 1
ATOM 1747 C C . SER C 1 46 ? 17.297 11.611 13.621 1.00 7.56 237 SER E C 1
ATOM 1748 O O . SER C 1 46 ? 17.765 12.653 14.065 1.00 6.80 237 SER E O 1
ATOM 1751 N N . ARG C 1 47 ? 16.609 10.753 14.366 1.00 7.19 238 ARG E N 1
ATOM 1752 C CA . ARG C 1 47 ? 16.420 10.965 15.783 1.00 7.64 238 ARG E CA 1
ATOM 1753 C C . ARG C 1 47 ? 17.760 11.290 16.440 1.00 7.38 238 ARG E C 1
ATOM 1754 O O . ARG C 1 47 ? 18.762 10.618 16.201 1.00 6.96 238 ARG E O 1
ATOM 1762 N N . GLY C 1 48 ? 17.776 12.344 17.252 1.00 7.24 239 GLY E N 1
ATOM 1763 C CA . GLY C 1 48 ? 18.980 12.759 17.940 1.00 7.31 239 GLY E CA 1
ATOM 1764 C C . GLY C 1 48 ? 19.812 13.794 17.213 1.00 7.35 239 GLY E C 1
ATOM 1765 O O . GLY C 1 48 ? 20.712 14.434 17.817 1.00 7.55 239 GLY E O 1
ATOM 1766 N N . ASP C 1 49 ? 19.544 13.967 15.922 1.00 7.63 240 ASP E N 1
ATOM 1767 C CA . ASP C 1 49 ? 20.308 14.926 15.136 1.00 8.14 240 ASP E CA 1
ATOM 1768 C C . ASP C 1 49 ? 20.069 16.350 15.621 1.00 7.98 240 ASP E C 1
ATOM 1769 O O . ASP C 1 49 ? 18.951 16.727 15.982 1.00 7.32 240 ASP E O 1
ATOM 1774 N N . PHE C 1 50 ? 21.123 17.152 15.568 1.00 8.38 241 PHE E N 1
ATOM 1775 C CA . PHE C 1 50 ? 21.010 18.582 15.775 1.00 8.38 241 PHE E CA 1
ATOM 1776 C C . PHE C 1 50 ? 20.189 19.136 14.610 1.00 8.05 241 PHE E C 1
ATOM 1777 O O . PHE C 1 50 ? 20.430 18.788 13.437 1.00 9.26 241 PHE E O 1
ATOM 1785 N N . VAL C 1 51 ? 19.234 20.003 14.922 1.00 7.81 242 VAL E N 1
ATOM 1786 C CA . VAL C 1 51 ? 18.424 20.647 13.901 1.00 8.44 242 VAL E CA 1
ATOM 1787 C C . VAL C 1 51 ? 18.845 22.116 13.746 1.00 8.52 242 VAL E C 1
ATOM 1788 O O . VAL C 1 51 ? 19.321 22.540 12.673 1.00 9.40 242 VAL E O 1
ATOM 1792 N N . VAL C 1 52 ? 18.723 22.883 14.825 1.00 9.03 243 VAL E N 1
ATOM 1793 C CA . VAL C 1 52 ? 19.015 24.308 14.772 1.00 9.62 243 VAL E CA 1
ATOM 1794 C C . VAL C 1 52 ? 19.132 24.890 16.187 1.00 9.51 243 VAL E C 1
ATOM 1795 O O . VAL C 1 52 ? 18.615 24.321 17.138 1.00 9.98 243 VAL E O 1
ATOM 1799 N N . GLU C 1 53 ? 19.817 26.015 16.320 1.00 9.30 244 GLU E N 1
ATOM 1800 C CA . GLU C 1 53 ? 19.870 26.735 17.581 1.00 9.67 244 GLU E CA 1
ATOM 1801 C C . GLU C 1 53 ? 18.689 27.697 17.632 1.00 9.39 244 GLU E C 1
ATOM 1802 O O . GLU C 1 53 ? 18.264 28.210 16.599 1.00 10.82 244 GLU E O 1
ATOM 1808 N N . TYR C 1 54 ? 18.117 27.912 18.812 1.00 8.87 245 TYR E N 1
ATOM 1809 C CA . TYR C 1 54 ? 17.134 28.977 18.959 1.00 8.34 245 TYR E CA 1
ATOM 1810 C C . TYR C 1 54 ? 17.993 30.193 19.286 1.00 8.96 245 TYR E C 1
ATOM 1811 O O . TYR C 1 54 ? 18.353 30.415 20.450 1.00 8.72 245 TYR E O 1
ATOM 1820 N N . HIS C 1 55 ? 18.373 30.938 18.243 1.00 9.88 246 HIS E N 1
ATOM 1821 C CA . HIS C 1 55 ? 19.338 32.026 18.348 1.00 10.90 246 HIS E CA 1
ATOM 1822 C C . HIS C 1 55 ? 18.674 33.379 18.530 1.00 11.64 246 HIS E C 1
ATOM 1823 O O . HIS C 1 55 ? 17.729 33.714 17.826 1.00 12.95 246 HIS E O 1
ATOM 1830 N N . GLY C 1 56 ? 19.231 34.181 19.427 1.00 12.28 247 GLY E N 1
ATOM 1831 C CA . GLY C 1 56 ? 18.730 35.518 19.655 1.00 12.90 247 GLY E CA 1
ATOM 1832 C C . GLY C 1 56 ? 19.650 36.204 20.632 1.00 13.35 247 GLY E C 1
ATOM 1833 O O . GLY C 1 56 ? 20.794 35.784 20.797 1.00 14.14 247 GLY E O 1
ATOM 1834 N N . ASP C 1 57 ? 19.171 37.252 21.287 1.00 13.55 248 ASP E N 1
ATOM 1835 C CA . ASP C 1 57 ? 19.997 37.915 22.280 1.00 13.60 248 ASP E CA 1
ATOM 1836 C C . ASP C 1 57 ? 19.692 37.382 23.689 1.00 12.43 248 ASP E C 1
ATOM 1837 O O . ASP C 1 57 ? 18.529 37.331 24.120 1.00 11.60 248 ASP E O 1
ATOM 1842 N N . LEU C 1 58 ? 20.750 36.931 24.362 1.00 11.53 249 LEU E N 1
ATOM 1843 C CA . LEU C 1 58 ? 20.664 36.350 25.705 1.00 10.96 249 LEU E CA 1
ATOM 1844 C C . LEU C 1 58 ? 20.628 37.442 26.774 1.00 10.55 249 LEU E C 1
ATOM 1845 O O . LEU C 1 58 ? 21.562 38.237 26.883 1.00 10.32 249 LEU E O 1
ATOM 1850 N N . ILE C 1 59 ? 19.559 37.454 27.567 1.00 9.63 250 ILE E N 1
ATOM 1851 C CA . ILE C 1 59 ? 19.345 38.462 28.591 1.00 9.53 250 ILE E CA 1
ATOM 1852 C C . ILE C 1 59 ? 18.835 37.845 29.896 1.00 9.44 250 ILE E C 1
ATOM 1853 O O . ILE C 1 59 ? 18.396 36.701 29.923 1.00 8.61 250 ILE E O 1
ATOM 1858 N N . GLU C 1 60 ? 18.914 38.602 30.988 1.00 9.38 251 GLU E N 1
ATOM 1859 C CA . GLU C 1 60 ? 18.421 38.106 32.267 1.00 10.43 251 GLU E CA 1
ATOM 1860 C C . GLU C 1 60 ? 16.962 38.471 32.451 1.00 10.12 251 GLU E C 1
ATOM 1861 O O . GLU C 1 60 ? 16.412 39.255 31.693 1.00 9.27 251 GLU E O 1
ATOM 1867 N N . ILE C 1 61 ? 16.347 37.915 33.489 1.00 10.49 252 ILE E N 1
ATOM 1868 C CA . ILE C 1 61 ? 14.909 38.058 33.695 1.00 11.23 252 ILE E CA 1
ATOM 1869 C C . ILE C 1 61 ? 14.375 39.485 33.831 1.00 11.17 252 ILE E C 1
ATOM 1870 O O . ILE C 1 61 ? 13.319 39.787 33.284 1.00 11.13 252 ILE E O 1
ATOM 1875 N N . THR C 1 62 ? 15.074 40.366 34.527 1.00 11.45 253 THR E N 1
ATOM 1876 C CA . THR C 1 62 ? 14.534 41.711 34.722 1.00 12.05 253 THR E CA 1
ATOM 1877 C C . THR C 1 62 ? 14.453 42.442 33.390 1.00 11.80 253 THR E C 1
ATOM 1878 O O . THR C 1 62 ? 13.471 43.132 33.123 1.00 11.48 253 THR E O 1
ATOM 1882 N N . ASP C 1 63 ? 15.488 42.297 32.569 1.00 11.77 254 ASP E N 1
ATOM 1883 C CA . ASP C 1 63 ? 15.497 42.901 31.241 1.00 12.29 254 ASP E CA 1
ATOM 1884 C C . ASP C 1 63 ? 14.421 42.264 30.366 1.00 11.65 254 ASP E C 1
ATOM 1885 O O . ASP C 1 63 ? 13.732 42.956 29.629 1.00 11.26 254 ASP E O 1
ATOM 1890 N N . ALA C 1 64 ? 14.288 40.943 30.454 1.00 11.14 255 ALA E N 1
ATOM 1891 C CA . ALA C 1 64 ? 13.314 40.203 29.656 1.00 11.12 255 ALA E CA 1
ATOM 1892 C C . ALA C 1 64 ? 11.883 40.696 29.914 1.00 11.43 255 ALA E C 1
ATOM 1893 O O . ALA C 1 64 ? 11.110 40.937 28.982 1.00 11.26 255 ALA E O 1
ATOM 1895 N N . LYS C 1 65 ? 11.535 40.860 31.179 1.00 11.80 256 LYS E N 1
ATOM 1896 C CA . LYS C 1 65 ? 10.226 41.384 31.529 1.00 12.66 256 LYS E CA 1
ATOM 1897 C C . LYS C 1 65 ? 9.989 42.766 30.949 1.00 12.98 256 LYS E C 1
ATOM 1898 O O . LYS C 1 65 ? 8.918 43.032 30.413 1.00 13.13 256 LYS E O 1
ATOM 1904 N N . LYS C 1 66 ? 10.983 43.639 31.063 1.00 13.57 257 LYS E N 1
ATOM 1905 C CA . LYS C 1 66 ? 10.892 44.995 30.523 1.00 13.74 257 LYS E CA 1
ATOM 1906 C C . LYS C 1 66 ? 10.602 44.955 29.029 1.00 13.65 257 LYS E C 1
ATOM 1907 O O . LYS C 1 66 ?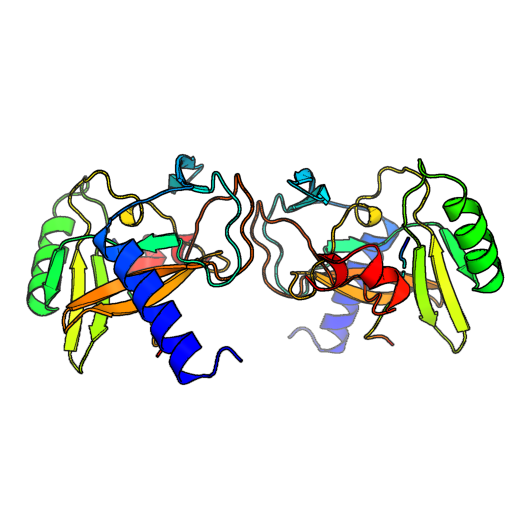 9.740 45.677 28.529 1.00 13.56 257 LYS E O 1
ATOM 1913 N N . ARG C 1 67 ? 11.346 44.119 28.321 1.00 13.29 258 ARG E N 1
ATOM 1914 C CA . ARG C 1 67 ? 11.166 43.967 26.893 1.00 13.48 258 ARG E CA 1
ATOM 1915 C C . ARG C 1 67 ? 9.825 43.348 26.576 1.00 14.25 258 ARG E C 1
ATOM 1916 O O . ARG C 1 67 ? 9.127 43.821 25.677 1.00 14.71 258 ARG E O 1
ATOM 1924 N N . GLU C 1 68 ? 9.463 42.291 27.304 1.00 15.06 259 GLU E N 1
ATOM 1925 C CA . GLU C 1 68 ? 8.204 41.587 27.047 1.00 15.88 259 GLU E CA 1
ATOM 1926 C C . GLU C 1 68 ? 7.017 42.544 27.189 1.00 16.19 259 GLU E C 1
ATOM 1927 O O . GLU C 1 68 ? 5.997 42.373 26.527 1.00 16.45 259 GLU E O 1
ATOM 1933 N N . ALA C 1 69 ? 7.164 43.557 28.038 1.00 16.27 260 ALA E N 1
ATOM 1934 C CA . ALA C 1 69 ? 6.123 44.562 28.227 1.00 16.29 260 ALA E CA 1
ATOM 1935 C C . ALA C 1 69 ? 6.137 45.571 27.085 1.00 16.37 260 ALA E C 1
ATOM 1936 O O . ALA C 1 69 ? 5.084 46.012 26.634 1.00 16.86 260 ALA E O 1
ATOM 1938 N N . LEU C 1 70 ? 7.327 45.948 26.629 1.00 16.25 261 LEU E N 1
ATOM 1939 C CA . LEU C 1 70 ? 7.450 46.914 25.541 1.00 16.04 261 LEU E CA 1
ATOM 1940 C C . LEU C 1 70 ? 6.957 46.322 24.223 1.00 15.90 261 LEU E C 1
ATOM 1941 O O . LEU C 1 70 ? 6.281 47.007 23.452 1.00 15.67 261 LEU E O 1
ATOM 1946 N N . TYR C 1 71 ? 7.292 45.054 23.977 1.00 15.55 262 TYR E N 1
ATOM 1947 C CA . TYR C 1 71 ? 6.891 44.362 22.745 1.00 15.46 262 TYR E CA 1
ATOM 1948 C C . TYR C 1 71 ? 5.373 44.232 22.639 1.00 16.46 262 TYR E C 1
ATOM 1949 O O . TYR C 1 71 ? 4.811 44.289 21.539 1.00 16.70 262 TYR E O 1
ATOM 1958 N N . ALA C 1 72 ? 4.721 44.036 23.785 1.00 17.49 263 ALA E N 1
ATOM 1959 C CA . ALA C 1 72 ? 3.269 43.872 23.855 1.00 18.30 263 ALA E CA 1
ATOM 1960 C C . ALA C 1 72 ? 2.507 45.105 23.368 1.00 19.03 263 ALA E C 1
ATOM 1961 O O . ALA C 1 72 ? 1.364 44.998 22.930 1.00 19.54 263 ALA E O 1
ATOM 1963 N N . GLN C 1 73 ? 3.134 46.274 23.441 1.00 19.52 264 GLN E N 1
ATOM 1964 C CA . GLN C 1 73 ? 2.485 47.509 23.006 1.00 20.09 264 GLN E CA 1
ATOM 1965 C C . GLN C 1 73 ? 2.590 47.679 21.491 1.00 20.41 264 GLN E C 1
ATOM 1966 O O . GLN C 1 73 ? 2.122 48.676 20.943 1.00 20.65 264 GLN E O 1
ATOM 1972 N N . ASP C 1 74 ? 3.189 46.698 20.817 1.00 20.74 265 ASP E N 1
ATOM 1973 C CA . ASP C 1 74 ? 3.388 46.782 19.376 1.00 20.98 265 ASP E CA 1
ATOM 1974 C C . ASP C 1 74 ? 2.925 45.515 18.669 1.00 20.84 265 ASP E C 1
ATOM 1975 O O . ASP C 1 74 ? 3.648 44.524 18.629 1.00 20.73 265 ASP E O 1
ATOM 1980 N N . PRO C 1 75 ? 1.722 45.562 18.099 1.00 20.76 266 PRO E N 1
ATOM 1981 C CA . PRO C 1 75 ? 1.150 44.418 17.377 1.00 20.60 266 PRO E CA 1
ATOM 1982 C C . PRO C 1 75 ? 1.981 43.936 16.183 1.00 20.33 266 PRO E C 1
ATOM 1983 O O . PRO C 1 75 ? 1.792 42.805 15.742 1.00 20.79 266 PRO E O 1
ATOM 1987 N N . SER C 1 76 ? 2.871 44.775 15.661 1.00 19.77 267 SER E N 1
ATOM 1988 C CA . SER C 1 76 ? 3.740 44.372 14.560 1.00 19.34 267 SER E CA 1
ATOM 1989 C C . SER C 1 76 ? 4.856 43.429 15.037 1.00 18.57 267 SER E C 1
ATOM 1990 O O . SER C 1 76 ? 5.431 42.683 14.240 1.00 18.49 267 SER E O 1
ATOM 1993 N N . THR C 1 77 ? 5.166 43.479 16.334 1.00 17.78 268 THR E N 1
ATOM 1994 C CA . THR C 1 77 ? 6.185 42.613 16.924 1.00 16.93 268 THR E CA 1
ATOM 1995 C C . THR C 1 77 ? 5.562 41.333 17.418 1.00 15.70 268 THR E C 1
ATOM 1996 O O . THR C 1 77 ? 4.575 41.351 18.156 1.00 16.71 268 THR E O 1
ATOM 2000 N N . GLY C 1 78 ? 6.182 40.228 17.055 1.00 13.81 269 GLY E N 1
ATOM 2001 C CA . GLY C 1 78 ? 5.700 38.927 17.458 1.00 12.84 269 GLY E CA 1
ATOM 2002 C C . GLY C 1 78 ? 6.237 38.555 18.823 1.00 11.29 269 GLY E C 1
ATOM 2003 O O . GLY C 1 78 ? 6.877 39.368 19.502 1.00 11.40 269 GLY E O 1
ATOM 2004 N N . CYS C 1 79 ? 5.976 37.314 19.202 1.00 10.34 270 CYS E N 1
ATOM 2005 C CA . CYS C 1 79 ? 6.363 36.758 20.500 1.00 9.32 270 CYS E CA 1
ATOM 2006 C C . CYS C 1 79 ? 7.490 35.757 20.313 1.00 8.92 270 CYS E C 1
ATOM 2007 O O . CYS C 1 79 ? 7.274 34.611 19.881 1.00 9.78 270 CYS E O 1
ATOM 2010 N N . TYR C 1 80 ? 8.706 36.194 20.624 1.00 8.36 271 TYR E N 1
ATOM 2011 C CA . TYR C 1 80 ? 9.884 35.375 20.360 1.00 8.47 271 TYR E CA 1
ATOM 2012 C C . TYR C 1 80 ? 10.786 35.202 21.587 1.00 8.46 271 TYR E C 1
ATOM 2013 O O . TYR C 1 80 ? 11.967 34.858 21.448 1.00 10.43 271 TYR E O 1
ATOM 2022 N N . MET C 1 81 ? 10.242 35.393 22.777 1.00 8.74 272 MET E N 1
ATOM 2023 C CA . MET C 1 81 ? 11.045 35.288 24.002 1.00 8.65 272 MET E CA 1
ATOM 2024 C C . MET C 1 81 ? 11.025 33.855 24.498 1.00 7.70 272 MET E C 1
ATOM 2025 O O . MET C 1 81 ? 9.959 33.257 24.565 1.00 9.38 272 MET E O 1
ATOM 2030 N N . TYR C 1 82 ? 12.189 33.291 24.807 1.00 5.91 273 TYR E N 1
ATOM 2031 C CA . TYR C 1 82 ? 12.297 31.908 25.271 1.00 5.42 273 TYR E CA 1
ATOM 2032 C C . TYR C 1 82 ? 13.038 31.857 26.598 1.00 4.93 273 TYR E C 1
ATOM 2033 O O . TYR C 1 82 ? 14.265 32.039 26.657 1.00 4.84 273 TYR E O 1
ATOM 2042 N N . TYR C 1 83 ? 12.282 31.642 27.670 1.00 5.15 274 TYR E N 1
ATOM 2043 C CA . TYR C 1 83 ? 12.807 31.621 29.026 1.00 5.36 274 TYR E CA 1
ATOM 2044 C C . TYR C 1 83 ? 13.310 30.245 29.415 1.00 5.63 274 TYR E C 1
ATOM 2045 O O . TYR C 1 83 ? 12.758 29.225 29.005 1.00 5.84 274 TYR E O 1
ATOM 2054 N N . PHE C 1 84 ? 14.346 30.236 30.250 1.00 5.29 275 PHE E N 1
ATOM 2055 C CA . PHE C 1 84 ? 14.909 28.995 30.740 1.00 6.03 275 PHE E CA 1
ATOM 2056 C C . PHE C 1 84 ? 15.730 29.233 31.997 1.00 6.27 275 PHE E C 1
ATOM 2057 O O . PHE C 1 84 ? 16.083 30.358 32.311 1.00 5.96 275 PHE E O 1
ATOM 2065 N N . GLN C 1 85 ? 15.985 28.155 32.725 1.00 7.93 276 GLN E N 1
ATOM 2066 C CA . GLN C 1 85 ? 16.767 28.202 33.942 1.00 8.84 276 GLN E CA 1
ATOM 2067 C C . GLN C 1 85 ? 18.163 27.655 33.698 1.00 8.69 276 GLN E C 1
ATOM 2068 O O . GLN C 1 85 ? 18.355 26.672 32.985 1.00 8.49 276 GLN E O 1
ATOM 2074 N N . TYR C 1 86 ? 19.138 28.333 34.279 1.00 8.90 277 TYR E N 1
ATOM 2075 C CA . TYR C 1 86 ? 20.523 27.958 34.150 1.00 9.70 277 TYR E CA 1
ATOM 2076 C C . TYR C 1 86 ? 21.226 28.481 35.388 1.00 9.69 277 TYR E C 1
ATOM 2077 O O . TYR C 1 86 ? 21.107 29.656 35.715 1.00 8.44 277 TYR E O 1
ATOM 2086 N N . LEU C 1 87 ? 21.920 27.603 36.105 1.00 11.40 278 LEU E N 1
ATOM 2087 C CA . LEU C 1 87 ? 22.694 28.003 37.273 1.00 12.05 278 LEU E CA 1
ATOM 2088 C C . LEU C 1 87 ? 21.907 28.854 38.276 1.00 11.86 278 LEU E C 1
ATOM 2089 O O . LEU C 1 87 ? 22.394 29.886 38.735 1.00 11.41 278 LEU E O 1
ATOM 2094 N N . SER C 1 88 ? 20.686 28.410 38.587 1.00 11.12 279 SER E N 1
ATOM 2095 C CA . SER C 1 88 ? 19.840 29.044 39.602 1.00 10.76 279 SER E CA 1
ATOM 2096 C C . SER C 1 88 ? 19.308 30.419 39.252 1.00 9.09 279 SER E C 1
ATOM 2097 O O . SER C 1 88 ? 18.877 31.165 40.130 1.00 8.61 279 SER E O 1
ATOM 2100 N N . LYS C 1 89 ? 19.327 30.757 37.970 1.00 7.65 280 LYS E N 1
ATOM 2101 C CA . LYS C 1 89 ? 18.793 32.035 37.539 1.00 7.41 280 LYS E CA 1
ATOM 2102 C C . LYS C 1 89 ? 17.942 31.802 36.306 1.00 6.03 280 LYS E C 1
ATOM 2103 O O . LYS C 1 89 ? 18.076 30.782 35.647 1.00 6.64 280 LYS E O 1
ATOM 2109 N N . THR C 1 90 ? 17.092 32.767 35.990 1.00 4.84 281 THR E N 1
ATOM 2110 C CA . THR C 1 90 ? 16.272 32.700 34.801 1.00 4.73 281 THR E CA 1
ATOM 2111 C C . THR C 1 90 ? 16.874 33.597 33.747 1.00 4.17 281 THR E C 1
ATOM 2112 O O . THR C 1 90 ? 17.205 34.758 34.015 1.00 4.37 281 THR E O 1
ATOM 2116 N N . TYR C 1 91 ? 17.043 33.025 32.566 1.00 4.91 282 TYR E N 1
ATOM 2117 C CA . TYR C 1 91 ? 17.511 33.762 31.401 1.00 5.18 282 TYR E CA 1
ATOM 2118 C C . TYR C 1 91 ? 16.484 33.672 30.304 1.00 5.20 282 TYR E C 1
ATOM 2119 O O . TYR C 1 91 ? 15.508 32.916 30.386 1.00 4.48 282 TYR E O 1
ATOM 2128 N N . CYS C 1 92 ? 16.705 34.447 29.259 1.00 5.89 283 CYS E N 1
ATOM 2129 C CA . CYS C 1 92 ? 15.788 34.476 28.152 1.00 6.42 283 CYS E CA 1
ATOM 2130 C C . CYS C 1 92 ? 16.555 34.699 26.869 1.00 6.32 283 CYS E C 1
ATOM 2131 O O . CYS C 1 92 ? 17.439 35.539 26.825 1.00 6.57 283 CYS E O 1
ATOM 2134 N N . VAL C 1 93 ? 16.234 33.924 25.848 1.00 6.46 284 VAL E N 1
ATOM 2135 C CA . VAL C 1 93 ? 16.758 34.196 24.518 1.00 6.88 284 VAL E CA 1
ATOM 2136 C C . VAL C 1 93 ? 15.692 35.038 23.816 1.00 6.55 284 VAL E C 1
ATOM 2137 O O . VAL C 1 93 ? 14.599 34.566 23.540 1.00 7.41 284 VAL E O 1
ATOM 2141 N N . ASP C 1 94 ? 16.010 36.290 23.552 1.00 7.17 285 ASP E N 1
ATOM 2142 C CA . ASP C 1 94 ? 15.080 37.189 22.889 1.00 7.47 285 ASP E CA 1
ATOM 2143 C C . ASP C 1 94 ? 15.390 37.160 21.393 1.00 7.41 285 ASP E C 1
ATOM 2144 O O . ASP C 1 94 ? 16.419 37.673 20.969 1.00 8.42 285 ASP E O 1
ATOM 2149 N N . ALA C 1 95 ? 14.514 36.527 20.610 1.00 7.69 286 ALA E N 1
ATOM 2150 C CA . ALA C 1 95 ? 14.724 36.406 19.163 1.00 7.78 286 ALA E CA 1
ATOM 2151 C C . ALA C 1 95 ? 13.741 37.284 18.398 1.00 7.95 286 ALA E C 1
ATOM 2152 O O . ALA C 1 95 ? 13.328 36.967 17.283 1.00 8.52 286 ALA E O 1
ATOM 2154 N N . THR C 1 96 ? 13.365 38.398 18.999 1.00 8.56 287 THR E N 1
ATOM 2155 C CA . THR C 1 96 ? 12.360 39.267 18.407 1.00 9.78 287 THR E CA 1
ATOM 2156 C C . THR C 1 96 ? 12.801 39.913 17.103 1.00 10.21 287 THR E C 1
ATOM 2157 O O . THR C 1 96 ? 12.006 40.095 16.178 1.00 10.38 287 THR E O 1
ATOM 2161 N N . ARG C 1 97 ? 14.063 40.291 17.034 1.00 10.65 288 ARG E N 1
ATOM 2162 C CA . ARG C 1 97 ? 14.526 40.974 15.853 1.00 11.77 288 ARG E CA 1
ATOM 2163 C C . ARG C 1 97 ? 14.536 40.055 14.644 1.00 11.86 288 ARG E C 1
ATOM 2164 O O . ARG C 1 97 ? 14.933 38.890 14.744 1.00 11.45 288 ARG E O 1
ATOM 2172 N N . GLU C 1 98 ? 14.073 40.574 13.505 1.00 12.86 289 GLU E N 1
ATOM 2173 C CA . GLU C 1 98 ? 14.088 39.787 12.282 1.00 13.33 289 GLU E CA 1
ATOM 2174 C C . GLU C 1 98 ? 15.530 39.616 11.840 1.00 13.62 289 GLU E C 1
ATOM 2175 O O . GLU C 1 98 ? 16.254 40.592 11.643 1.00 14.21 289 GLU E O 1
ATOM 2181 N N . THR C 1 99 ? 15.938 38.361 11.724 1.00 13.76 290 THR E N 1
ATOM 2182 C CA . THR C 1 99 ? 17.268 38.000 11.273 1.00 13.61 290 THR E CA 1
ATOM 2183 C C . THR C 1 99 ? 17.139 36.854 10.269 1.00 13.70 290 THR E C 1
ATOM 2184 O O . THR C 1 99 ? 16.034 36.469 9.893 1.00 14.53 290 THR E O 1
ATOM 2188 N N . ASN C 1 100 ? 18.271 36.278 9.890 1.00 13.79 291 ASN E N 1
ATOM 2189 C CA . ASN C 1 100 ? 18.316 35.154 8.959 1.00 14.19 291 ASN E CA 1
ATOM 2190 C C . ASN C 1 100 ? 18.188 33.791 9.603 1.00 13.87 291 ASN E C 1
ATOM 2191 O O . ASN C 1 100 ? 18.099 32.769 8.913 1.00 14.55 291 ASN E O 1
ATOM 2196 N N . ARG C 1 101 ? 18.177 33.785 10.928 1.00 13.33 292 ARG E N 1
ATOM 2197 C CA . ARG C 1 101 ? 18.186 32.556 11.704 1.00 13.08 292 ARG E CA 1
ATOM 2198 C C . ARG C 1 101 ? 16.826 31.891 11.653 1.00 12.35 292 ARG E C 1
ATOM 2199 O O . ARG C 1 101 ? 15.807 32.554 11.804 1.00 12.82 292 ARG E O 1
ATOM 2207 N N . LEU C 1 102 ? 16.811 30.575 11.458 1.00 10.81 293 LEU E N 1
ATOM 2208 C CA . LEU C 1 102 ? 15.558 29.853 11.271 1.00 10.26 293 LEU E CA 1
ATOM 2209 C C . LEU C 1 102 ? 14.883 29.338 12.534 1.00 8.82 293 LEU E C 1
ATOM 2210 O O . LEU C 1 102 ? 13.696 29.048 12.510 1.00 7.84 293 LEU E O 1
ATOM 2215 N N . GLY C 1 103 ? 15.620 29.167 13.626 1.00 8.18 294 GLY E N 1
ATOM 2216 C CA . GLY C 1 103 ? 15.039 28.605 14.828 1.00 8.11 294 GLY E CA 1
ATOM 2217 C C . GLY C 1 103 ? 13.811 29.362 15.317 1.00 7.18 294 GLY E C 1
ATOM 2218 O O . GLY C 1 103 ? 12.823 28.772 15.733 1.00 7.26 294 GLY E O 1
ATOM 2219 N N . ARG C 1 104 ? 13.885 30.686 15.234 1.00 6.97 295 ARG E N 1
ATOM 2220 C CA . ARG C 1 104 ? 12.828 31.573 15.710 1.00 6.63 295 ARG E CA 1
ATOM 2221 C C . ARG C 1 104 ? 11.536 31.471 14.883 1.00 7.26 295 ARG E C 1
ATOM 2222 O O . ARG C 1 104 ? 10.497 31.998 15.290 1.00 8.13 295 ARG E O 1
ATOM 2230 N N . LEU C 1 105 ? 11.599 30.803 13.731 1.00 7.05 296 LEU E N 1
ATOM 2231 C CA . LEU C 1 105 ? 10.427 30.672 12.859 1.00 7.11 296 LEU E CA 1
ATOM 2232 C C . LEU C 1 105 ? 9.739 29.337 12.976 1.00 7.00 296 LEU E C 1
ATOM 2233 O O . LEU C 1 105 ? 8.738 29.094 12.281 1.00 8.35 296 LEU E O 1
ATOM 2238 N N . ILE C 1 106 ? 10.267 28.460 13.814 1.00 6.33 297 ILE E N 1
ATOM 2239 C CA . ILE C 1 106 ? 9.672 27.143 13.986 1.00 6.02 297 ILE E CA 1
ATOM 2240 C C . ILE C 1 106 ? 8.406 27.228 14.848 1.00 6.04 297 ILE E C 1
ATOM 2241 O O . ILE C 1 106 ? 8.389 27.870 15.908 1.00 6.69 297 ILE E O 1
ATOM 2246 N N . ASN C 1 107 ? 7.340 26.593 14.370 1.00 6.14 298 ASN E N 1
ATOM 2247 C CA . ASN C 1 107 ? 6.045 26.591 15.048 1.00 5.78 298 ASN E CA 1
ATOM 2248 C C . ASN C 1 107 ? 5.897 25.555 16.165 1.00 5.19 298 ASN E C 1
ATOM 2249 O O . ASN C 1 107 ? 6.775 24.732 16.382 1.00 4.75 298 ASN E O 1
ATOM 2254 N N . HIS C 1 108 ? 4.780 25.662 16.882 1.00 5.83 299 HIS E N 1
ATOM 2255 C CA . HIS C 1 108 ? 4.495 24.869 18.074 1.00 5.92 299 HIS E CA 1
ATOM 2256 C C . HIS C 1 108 ? 3.651 23.645 17.819 1.00 5.85 299 HIS E C 1
ATOM 2257 O O . HIS C 1 108 ? 2.690 23.713 17.077 1.00 6.86 299 HIS E O 1
ATOM 2264 N N . SER C 1 109 ? 3.987 22.556 18.504 1.00 6.26 300 SER E N 1
ATOM 2265 C CA . SER C 1 109 ? 3.103 21.408 18.690 1.00 7.35 300 SER E CA 1
ATOM 2266 C C . SER C 1 109 ? 3.480 20.714 19.991 1.00 8.31 300 SER E C 1
ATOM 2267 O O . SER C 1 109 ? 4.662 20.631 20.307 1.00 8.53 300 SER E O 1
ATOM 2270 N N . LYS C 1 110 ? 2.488 20.205 20.716 1.00 10.30 301 LYS E N 1
ATOM 2271 C CA . LYS C 1 110 ? 2.775 19.370 21.878 1.00 12.12 301 LYS E CA 1
ATOM 2272 C C . LYS C 1 110 ? 3.142 17.946 21.433 1.00 13.80 301 LYS E C 1
ATOM 2273 O O . LYS C 1 110 ? 3.614 17.151 22.243 1.00 16.14 301 LYS E O 1
ATOM 2279 N N . CYS C 1 111 ? 2.933 17.614 20.158 1.00 14.19 302 CYS E N 1
ATOM 2280 C CA . CYS C 1 111 ? 3.341 16.306 19.630 1.00 15.39 302 CYS E CA 1
ATOM 2281 C C . CYS C 1 111 ? 4.128 16.544 18.350 1.00 14.11 302 CYS E C 1
ATOM 2282 O O . CYS C 1 111 ? 3.773 16.075 17.263 1.00 15.53 302 CYS E O 1
ATOM 2285 N N . GLY C 1 112 ? 5.207 17.285 18.515 1.00 12.95 303 GLY E N 1
ATOM 2286 C CA . GLY C 1 112 ? 6.071 17.676 17.418 1.00 11.46 303 GLY E CA 1
ATOM 2287 C C . GLY C 1 112 ? 7.146 16.663 17.111 1.00 11.25 303 GLY E C 1
ATOM 2288 O O . GLY C 1 112 ? 7.028 15.470 17.411 1.00 13.15 303 GLY E O 1
ATOM 2289 N N . ASN C 1 113 ? 8.198 17.142 16.472 1.00 8.37 304 ASN E N 1
ATOM 2290 C CA . ASN C 1 113 ? 9.271 16.266 16.056 1.00 8.23 304 ASN E CA 1
ATOM 2291 C C . ASN C 1 113 ? 10.640 16.737 16.504 1.00 8.20 304 ASN E C 1
ATOM 2292 O O . ASN C 1 113 ? 11.648 16.085 16.210 1.00 9.09 304 ASN E O 1
ATOM 2297 N N . CYS C 1 114 ? 10.670 17.829 17.273 1.00 8.75 305 CYS E N 1
ATOM 2298 C CA . CYS C 1 114 ? 11.897 18.381 17.845 1.00 8.97 305 CYS E CA 1
ATOM 2299 C C . CYS C 1 114 ? 11.708 18.616 19.336 1.00 8.69 305 CYS E C 1
ATOM 2300 O O . CYS C 1 114 ? 10.579 18.767 19.814 1.00 8.77 305 CYS E O 1
ATOM 2303 N N . GLN C 1 115 ? 12.822 18.634 20.059 1.00 8.96 306 GLN E N 1
ATOM 2304 C CA . GLN C 1 115 ? 12.849 18.858 21.500 1.00 9.57 306 GLN E CA 1
ATOM 2305 C C . GLN C 1 115 ? 13.939 19.887 21.770 1.00 8.68 306 GLN E C 1
ATOM 2306 O O . GLN C 1 115 ? 15.023 19.800 21.216 1.00 9.23 306 GLN E O 1
ATOM 2312 N N . THR C 1 116 ? 13.647 20.852 22.636 1.00 8.34 307 THR E N 1
ATOM 2313 C CA . THR C 1 116 ? 14.632 21.852 23.006 1.00 8.58 307 THR E CA 1
ATOM 2314 C C . THR C 1 116 ? 15.475 21.324 24.143 1.00 8.48 307 THR E C 1
ATOM 2315 O O . THR C 1 116 ? 14.953 20.707 25.088 1.00 8.96 307 THR E O 1
ATOM 2319 N N . LYS C 1 117 ? 16.772 21.564 24.023 1.00 8.57 308 LYS E N 1
ATOM 2320 C CA . LYS C 1 117 ? 17.751 21.169 25.023 1.00 9.63 308 LYS E CA 1
ATOM 2321 C C . LYS C 1 117 ? 18.611 22.371 25.379 1.00 9.25 308 LYS E C 1
ATOM 2322 O O . LYS C 1 117 ? 18.878 23.229 24.538 1.00 9.41 308 LYS E O 1
ATOM 2328 N N . LEU C 1 118 ? 19.047 22.420 26.626 1.00 9.41 309 LEU E N 1
ATOM 2329 C CA . LEU C 1 118 ? 20.003 23.417 27.050 1.00 9.75 309 LEU E CA 1
ATOM 2330 C C . LEU C 1 118 ? 21.379 22.807 26.800 1.00 10.54 309 LEU E C 1
ATOM 2331 O O . LEU C 1 118 ? 21.685 21.730 27.316 1.00 11.24 309 LEU E O 1
ATOM 2336 N N . HIS C 1 119 ? 22.196 23.484 25.988 1.00 11.42 310 HIS E N 1
ATOM 2337 C CA . HIS C 1 119 ? 23.535 23.029 25.660 1.00 12.11 310 HIS E CA 1
ATOM 2338 C C . HIS C 1 119 ? 24.514 24.117 26.031 1.00 13.19 310 HIS E C 1
ATOM 2339 O O . HIS C 1 119 ? 24.567 25.142 25.381 1.00 14.02 310 HIS E O 1
ATOM 2346 N N . ASP C 1 120 ? 25.305 23.901 27.066 1.00 13.92 311 ASP E N 1
ATOM 2347 C CA . ASP C 1 120 ? 26.241 24.937 27.476 1.00 15.06 311 ASP E CA 1
ATOM 2348 C C . ASP C 1 120 ? 27.579 24.746 26.784 1.00 15.23 311 ASP E C 1
ATOM 2349 O O . ASP C 1 120 ? 28.005 23.620 26.520 1.00 15.70 311 ASP E O 1
ATOM 2354 N N . ILE C 1 121 ? 28.207 25.861 26.439 1.00 15.08 312 ILE E N 1
ATOM 2355 C CA . ILE C 1 121 ? 29.541 25.839 25.874 1.00 15.56 312 ILE E CA 1
ATOM 2356 C C . ILE C 1 121 ? 30.386 26.764 26.733 1.00 15.55 312 ILE E C 1
ATOM 2357 O O . ILE C 1 121 ? 30.214 27.980 26.684 1.00 15.32 312 ILE E O 1
ATOM 2362 N N . ASP C 1 122 ? 31.267 26.187 27.544 1.00 16.03 313 ASP E N 1
ATOM 2363 C CA . ASP C 1 122 ? 32.178 26.967 28.370 1.00 16.33 313 ASP E CA 1
ATOM 2364 C C . ASP C 1 122 ? 31.435 27.893 29.340 1.00 16.05 313 ASP E C 1
ATOM 2365 O O . ASP C 1 122 ? 31.865 29.004 29.577 1.00 16.44 313 ASP E O 1
ATOM 2370 N N . GLY C 1 123 ? 30.310 27.437 29.887 1.00 15.66 314 GLY E N 1
ATOM 2371 C CA . GLY C 1 123 ? 29.548 28.245 30.826 1.00 14.94 314 GLY E CA 1
ATOM 2372 C C . GLY C 1 123 ? 28.559 29.210 30.184 1.00 14.27 314 GLY E C 1
ATOM 2373 O O . GLY C 1 123 ? 27.955 30.028 30.883 1.00 15.41 314 GLY E O 1
ATOM 2374 N N . VAL C 1 124 ? 28.420 29.160 28.863 1.00 12.28 315 VAL E N 1
ATOM 2375 C CA . VAL C 1 124 ? 27.478 30.023 28.169 1.00 11.45 315 VAL E CA 1
ATOM 2376 C C . VAL C 1 124 ? 26.367 29.121 27.659 1.00 10.52 315 VAL E C 1
ATOM 2377 O O . VAL C 1 124 ? 26.615 28.198 26.896 1.00 10.10 315 VAL E O 1
ATOM 2381 N N . PRO C 1 125 ? 25.138 29.353 28.084 1.00 9.96 316 PRO E N 1
ATOM 2382 C CA . PRO C 1 125 ? 24.032 28.492 27.663 1.00 9.52 316 PRO E CA 1
ATOM 2383 C C . PRO C 1 125 ? 23.485 28.805 26.282 1.00 9.47 316 PRO E C 1
ATOM 2384 O O . PRO C 1 125 ? 23.413 29.960 25.883 1.00 10.27 316 PRO E O 1
ATOM 2388 N N . HIS C 1 126 ? 23.126 27.751 25.563 1.00 8.57 317 HIS E N 1
ATOM 2389 C CA . HIS C 1 126 ? 22.489 27.857 24.262 1.00 8.66 317 HIS E CA 1
ATOM 2390 C C . HIS C 1 126 ? 21.289 26.939 24.253 1.00 8.61 317 HIS E C 1
ATOM 2391 O O . HIS C 1 126 ? 21.341 25.844 24.817 1.00 9.62 317 HIS E O 1
ATOM 2398 N N . LEU C 1 127 ? 20.202 27.373 23.629 1.00 8.09 318 LEU E N 1
ATOM 2399 C CA . LEU C 1 127 ? 19.031 26.532 23.452 1.00 8.45 318 LEU E CA 1
ATOM 2400 C C . LEU C 1 127 ? 19.107 25.929 22.061 1.00 7.88 318 LEU E C 1
ATOM 2401 O O . LEU C 1 127 ? 19.245 26.658 21.089 1.00 8.08 318 LEU E O 1
ATOM 2406 N N . ILE C 1 128 ? 19.054 24.610 21.977 1.00 7.09 319 ILE E N 1
ATOM 2407 C CA . ILE C 1 128 ? 19.126 23.948 20.674 1.00 7.61 319 ILE E CA 1
ATOM 2408 C C . ILE C 1 128 ? 17.934 23.024 20.492 1.00 7.73 319 ILE E C 1
ATOM 2409 O O . ILE C 1 128 ? 17.371 22.531 21.460 1.00 8.46 319 ILE E O 1
ATOM 2414 N N . LEU C 1 129 ? 17.556 22.811 19.243 1.00 7.89 320 LEU E N 1
ATOM 2415 C CA . LEU C 1 129 ? 16.495 21.879 18.918 1.00 8.10 320 LEU E CA 1
ATOM 2416 C C . LEU C 1 129 ? 17.167 20.640 18.346 1.00 8.39 320 LEU E C 1
ATOM 2417 O O . LEU C 1 129 ? 18.012 20.753 17.433 1.00 8.45 320 LEU E O 1
ATOM 2422 N N . ILE C 1 130 ? 16.779 19.497 18.902 1.00 8.30 321 ILE E N 1
ATOM 2423 C CA . ILE C 1 130 ? 17.249 18.170 18.503 1.00 8.95 321 ILE E CA 1
ATOM 2424 C C . ILE C 1 130 ? 16.062 17.392 17.975 1.00 8.29 321 ILE E C 1
ATOM 2425 O O . ILE C 1 130 ? 14.957 17.509 18.501 1.00 9.29 321 ILE E O 1
ATOM 2430 N N . ALA C 1 131 ? 16.264 16.579 16.945 1.00 7.03 322 ALA E N 1
ATOM 2431 C CA . ALA C 1 131 ? 15.145 15.781 16.434 1.00 7.02 322 ALA E CA 1
ATOM 2432 C C . ALA C 1 131 ? 14.736 14.719 17.457 1.00 7.26 322 ALA E C 1
ATOM 2433 O O . ALA C 1 131 ? 15.574 13.945 17.909 1.00 7.32 322 ALA E O 1
ATOM 2435 N N . SER C 1 132 ? 13.440 14.659 17.785 1.00 7.86 323 SER E N 1
ATOM 2436 C CA . SER C 1 132 ? 12.927 13.696 18.758 1.00 8.66 323 SER E CA 1
ATOM 2437 C C . SER C 1 132 ? 12.539 12.355 18.129 1.00 8.41 323 SER E C 1
ATOM 2438 O O . SER C 1 132 ? 12.265 11.365 18.817 1.00 9.56 323 SER E O 1
ATOM 2441 N N . ARG C 1 133 ? 12.526 12.338 16.805 1.00 8.06 324 ARG E N 1
ATOM 2442 C CA . ARG C 1 133 ? 12.249 11.151 16.012 1.00 8.03 324 ARG E CA 1
ATOM 2443 C C . ARG C 1 133 ? 12.782 11.440 14.626 1.00 7.86 324 ARG E C 1
ATOM 2444 O O . ARG C 1 133 ? 13.179 12.564 14.351 1.00 7.80 324 ARG E O 1
ATOM 2452 N N . ASP C 1 134 ? 12.782 10.440 13.752 1.00 7.85 325 ASP E N 1
ATOM 2453 C CA . ASP C 1 134 ? 13.173 10.675 12.363 1.00 8.48 325 ASP E CA 1
ATOM 2454 C C . ASP C 1 134 ? 12.164 11.672 11.775 1.00 8.55 325 ASP E C 1
ATOM 2455 O O . ASP C 1 134 ? 10.954 11.555 12.007 1.00 9.64 325 ASP E O 1
ATOM 2460 N N . ILE C 1 135 ? 12.664 12.659 11.037 1.00 7.88 326 ILE E N 1
ATOM 2461 C CA . ILE C 1 135 ? 11.828 13.684 10.424 1.00 7.81 326 ILE E CA 1
ATOM 2462 C C . ILE C 1 135 ? 11.932 13.551 8.919 1.00 7.68 326 ILE E C 1
ATOM 2463 O O . ILE C 1 135 ? 13.006 13.553 8.379 1.00 8.40 326 ILE E O 1
ATOM 2468 N N . ALA C 1 136 ? 10.802 13.430 8.250 1.00 7.41 327 ALA E N 1
ATOM 2469 C CA . ALA C 1 136 ? 10.811 13.247 6.821 1.00 7.42 327 ALA E CA 1
ATOM 2470 C C . ALA C 1 136 ? 11.044 14.552 6.076 1.00 6.92 327 ALA E C 1
ATOM 2471 O O . ALA C 1 136 ? 10.609 15.614 6.508 1.00 6.89 327 ALA E O 1
ATOM 2473 N N . ALA C 1 137 ? 11.694 14.457 4.923 1.00 7.16 328 ALA E N 1
ATOM 2474 C CA . ALA C 1 137 ? 11.797 15.602 4.044 1.00 7.09 328 ALA E CA 1
ATOM 2475 C C . ALA C 1 137 ? 10.377 16.096 3.766 1.00 7.37 328 ALA E C 1
ATOM 2476 O O . ALA C 1 137 ? 9.445 15.292 3.546 1.00 8.33 328 ALA E O 1
ATOM 2478 N N . GLY C 1 138 ? 10.198 17.409 3.786 1.00 7.31 329 GLY E N 1
ATOM 2479 C CA . GLY C 1 138 ? 8.907 18.005 3.481 1.00 7.48 329 GLY E CA 1
ATOM 2480 C C . GLY C 1 138 ? 8.000 18.247 4.662 1.00 8.09 329 GLY E C 1
ATOM 2481 O O . GLY C 1 138 ? 6.950 18.892 4.523 1.00 9.60 329 GLY E O 1
ATOM 2482 N N . GLU C 1 139 ? 8.377 17.691 5.806 1.00 7.82 330 GLU E N 1
ATOM 2483 C CA . GLU C 1 139 ? 7.613 17.826 7.020 1.00 8.25 330 GLU E CA 1
ATOM 2484 C C . GLU C 1 139 ? 7.946 19.142 7.723 1.00 7.11 330 GLU E C 1
ATOM 2485 O O . GLU C 1 139 ? 9.116 19.563 7.737 1.00 8.24 330 GLU E O 1
ATOM 2491 N N . GLU C 1 140 ? 6.935 19.781 8.316 1.00 6.95 331 GLU E N 1
ATOM 2492 C CA . GLU C 1 140 ? 7.150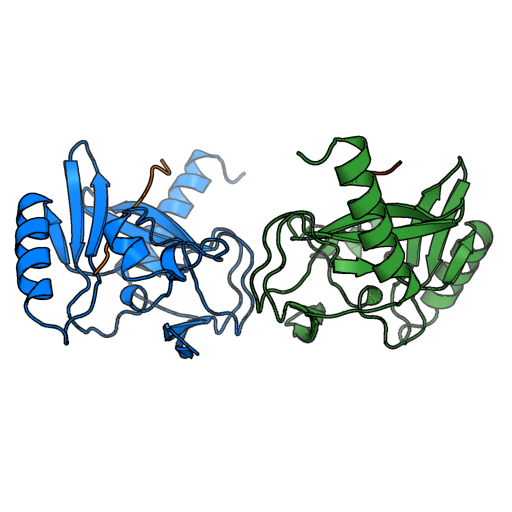 20.966 9.147 1.00 6.90 331 GLU E CA 1
ATOM 2493 C C . GLU C 1 140 ? 7.847 20.595 10.451 1.00 6.40 331 GLU E C 1
ATOM 2494 O O . GLU C 1 140 ? 7.483 19.607 11.087 1.00 6.36 331 GLU E O 1
ATOM 2500 N N . LEU C 1 141 ? 8.852 21.383 10.843 1.00 6.35 332 LEU E N 1
ATOM 2501 C CA . LEU C 1 141 ? 9.498 21.208 12.133 1.00 6.39 332 LEU E CA 1
ATOM 2502 C C . LEU C 1 141 ? 8.591 21.820 13.193 1.00 5.77 332 LEU E C 1
ATOM 2503 O O . LEU C 1 141 ? 8.050 22.922 12.995 1.00 6.38 332 LEU E O 1
ATOM 2508 N N . LEU C 1 142 ? 8.446 21.137 14.329 1.00 6.01 333 LEU E N 1
ATOM 2509 C CA . LEU C 1 142 ? 7.565 21.586 15.411 1.00 5.44 333 LEU E CA 1
ATOM 2510 C C . LEU C 1 142 ? 8.080 21.147 16.750 1.00 5.33 333 LEU E C 1
ATOM 2511 O O . LEU C 1 142 ? 8.593 20.043 16.879 1.00 6.36 333 LEU E O 1
ATOM 2516 N N . TYR C 1 143 ? 7.914 21.991 17.763 1.00 5.67 334 TYR E N 1
ATOM 2517 C CA . TYR C 1 143 ? 8.297 21.630 19.135 1.00 5.35 334 TYR E CA 1
ATOM 2518 C C . TYR C 1 143 ? 7.329 22.275 20.109 1.00 5.56 334 TYR E C 1
ATOM 2519 O O . TYR C 1 143 ? 6.547 23.155 19.757 1.00 6.18 334 TYR E O 1
ATOM 2528 N N . ASP C 1 144 ? 7.394 21.835 21.348 1.00 6.10 335 ASP E N 1
ATOM 2529 C CA . ASP C 1 144 ? 6.525 22.340 22.376 1.00 6.59 335 ASP E CA 1
ATOM 2530 C C . ASP C 1 144 ? 7.090 23.651 22.935 1.00 6.27 335 ASP E C 1
ATOM 2531 O O . ASP C 1 144 ? 8.145 23.667 23.585 1.00 5.63 335 ASP E O 1
ATOM 2536 N N . TYR C 1 145 ? 6.379 24.748 22.672 1.00 5.65 336 TYR E N 1
ATOM 2537 C CA . TYR C 1 145 ? 6.767 26.068 23.181 1.00 5.04 336 TYR E CA 1
ATOM 2538 C C . TYR C 1 145 ? 6.821 26.096 24.713 1.00 5.44 336 TYR E C 1
ATOM 2539 O O . TYR C 1 145 ? 7.582 26.872 25.287 1.00 6.59 336 TYR E O 1
ATOM 2548 N N . GLY C 1 146 ? 6.022 25.268 25.364 1.00 5.46 337 GLY E N 1
ATOM 2549 C CA . GLY C 1 146 ? 6.102 25.166 26.816 1.00 6.06 337 GLY E CA 1
ATOM 2550 C C . GLY C 1 146 ? 5.353 26.199 27.627 1.00 6.96 337 GLY E C 1
ATOM 2551 O O . GLY C 1 146 ? 5.381 26.151 28.870 1.00 7.34 337 GLY E O 1
ATOM 2552 N N . ASP C 1 147 ? 4.688 27.132 26.958 1.00 7.34 338 ASP E N 1
ATOM 2553 C CA . ASP C 1 147 ? 3.866 28.126 27.647 1.00 7.22 338 ASP E CA 1
ATOM 2554 C C . ASP C 1 147 ? 2.545 27.458 27.992 1.00 7.98 338 ASP E C 1
ATOM 2555 O O . ASP C 1 147 ? 1.777 27.103 27.109 1.00 8.17 338 ASP E O 1
ATOM 2560 N N . ARG C 1 148 ? 2.326 27.265 29.291 1.00 8.20 339 ARG E N 1
ATOM 2561 C CA . ARG C 1 148 ? 1.149 26.567 29.784 1.00 9.45 339 ARG E CA 1
ATOM 2562 C C . ARG C 1 148 ? 0.248 27.507 30.579 1.00 9.62 339 ARG E C 1
ATOM 2563 O O . ARG C 1 148 ? -0.769 27.088 31.137 1.00 10.65 339 ARG E O 1
ATOM 2571 N N . SER C 1 149 ? 0.599 28.793 30.587 1.00 9.89 340 SER E N 1
ATOM 2572 C CA . SER C 1 149 ? -0.163 29.792 31.329 1.00 10.93 340 SER E CA 1
ATOM 2573 C C . SER C 1 149 ? -1.582 29.923 30.798 1.00 11.26 340 SER E C 1
ATOM 2574 O O . SER C 1 149 ? -1.831 29.887 29.589 1.00 11.14 340 SER E O 1
ATOM 2577 N N . LYS C 1 150 ? -2.537 30.033 31.709 1.00 12.15 341 LYS E N 1
ATOM 2578 C CA . LYS C 1 150 ? -3.921 30.148 31.285 1.00 12.85 341 LYS E CA 1
ATOM 2579 C C . LYS C 1 150 ? -4.148 31.420 30.448 1.00 12.03 341 LYS E C 1
ATOM 2580 O O . LYS C 1 150 ? -4.954 31.415 29.521 1.00 12.26 341 LYS E O 1
ATOM 2586 N N . ALA C 1 151 ? -3.419 32.488 30.754 1.00 11.42 342 ALA E N 1
ATOM 2587 C CA . ALA C 1 151 ? -3.526 33.732 29.987 1.00 10.95 342 ALA E CA 1
ATOM 2588 C C . ALA C 1 151 ? -3.063 33.551 28.537 1.00 10.34 342 ALA E C 1
ATOM 2589 O O . ALA C 1 151 ? -3.671 34.078 27.601 1.00 10.53 342 ALA E O 1
ATOM 2591 N N . SER C 1 152 ? -1.973 32.820 28.353 1.00 9.60 343 SER E N 1
ATOM 2592 C CA . SER C 1 152 ? -1.466 32.583 27.006 1.00 9.11 343 SER E CA 1
ATOM 2593 C C . SER C 1 152 ? -2.394 31.671 26.228 1.00 9.38 343 SER E C 1
ATOM 2594 O O . SER C 1 152 ? -2.679 31.914 25.042 1.00 8.88 343 SER E O 1
ATOM 2597 N N . ILE C 1 153 ? -2.853 30.607 26.874 1.00 10.07 344 ILE E N 1
ATOM 2598 C CA . ILE C 1 153 ? -3.726 29.648 26.187 1.00 10.69 344 ILE E CA 1
ATOM 2599 C C . ILE C 1 153 ? -5.075 30.257 25.786 1.00 10.88 344 ILE E C 1
ATOM 2600 O O . ILE C 1 153 ? -5.654 29.899 24.749 1.00 10.28 344 ILE E O 1
ATOM 2605 N N . GLU C 1 154 ? -5.567 31.163 26.621 1.00 11.48 345 GLU E N 1
ATOM 2606 C CA . GLU C 1 154 ? -6.802 31.888 26.373 1.00 11.91 345 GLU E CA 1
ATOM 2607 C C . GLU C 1 154 ? -6.709 32.647 25.053 1.00 11.31 345 GLU E C 1
ATOM 2608 O O . GLU C 1 154 ? -7.627 32.611 24.231 1.00 11.59 345 GLU E O 1
ATOM 2614 N N . ALA C 1 155 ? -5.574 33.304 24.846 1.00 10.58 346 ALA E N 1
ATOM 2615 C CA . ALA C 1 155 ? -5.348 34.110 23.655 1.00 10.01 346 ALA E CA 1
ATOM 2616 C C . ALA C 1 155 ? -4.843 33.301 22.464 1.00 9.71 346 ALA E C 1
ATOM 2617 O O . ALA C 1 155 ? -5.017 33.721 21.316 1.00 9.58 346 ALA E O 1
ATOM 2619 N N . HIS C 1 156 ? -4.217 32.156 22.741 1.00 9.29 347 HIS E N 1
ATOM 2620 C CA . HIS C 1 156 ? -3.617 31.317 21.701 1.00 9.61 347 HIS E CA 1
ATOM 2621 C C . HIS C 1 156 ? -3.972 29.873 21.944 1.00 9.42 347 HIS E C 1
ATOM 2622 O O . HIS C 1 156 ? -3.171 29.113 22.486 1.00 8.97 347 HIS E O 1
ATOM 2629 N N . PRO C 1 157 ? -5.177 29.489 21.542 1.00 10.41 348 PRO E N 1
ATOM 2630 C CA . PRO C 1 157 ? -5.663 28.139 21.819 1.00 10.87 348 PRO E CA 1
ATOM 2631 C C . PRO C 1 157 ? -4.791 27.044 21.211 1.00 10.90 348 PRO E C 1
ATOM 2632 O O . PRO C 1 157 ? -4.797 25.936 21.774 1.00 11.08 348 PRO E O 1
ATOM 2636 N N . TRP C 1 158 ? -4.055 27.343 20.132 1.00 10.65 349 TRP E N 1
ATOM 2637 C CA . TRP C 1 158 ? -3.156 26.379 19.492 1.00 10.48 349 TRP E CA 1
ATOM 2638 C C . TRP C 1 158 ? -2.042 25.918 20.453 1.00 10.89 349 TRP E C 1
ATOM 2639 O O . TRP C 1 158 ? -1.386 24.903 20.204 1.00 11.01 349 TRP E O 1
ATOM 2650 N N . LEU C 1 159 ? -1.841 26.633 21.572 1.00 11.13 350 LEU E N 1
ATOM 2651 C CA . LEU C 1 159 ? -0.834 26.229 22.547 1.00 11.99 350 LEU E CA 1
ATOM 2652 C C . LEU C 1 159 ? -1.212 24.893 23.166 1.00 13.83 350 LEU E C 1
ATOM 2653 O O . LEU C 1 159 ? -0.386 24.216 23.760 1.00 13.27 350 LEU E O 1
ATOM 2658 N N . LYS C 1 160 ? -2.479 24.522 23.007 1.00 16.73 351 LYS E N 1
ATOM 2659 C CA . LYS C 1 160 ? -2.963 23.219 23.437 1.00 18.77 351 LYS E CA 1
ATOM 2660 C C . LYS C 1 160 ? -2.737 22.165 22.341 1.00 20.26 351 LYS E C 1
ATOM 2661 O O . LYS C 1 160 ? -2.753 20.972 22.625 1.00 21.71 351 LYS E O 1
ATOM 2667 N N . HIS C 1 161 ? -2.548 22.591 21.096 1.00 21.55 352 HIS E N 1
ATOM 2668 C CA . HIS C 1 161 ? -2.294 21.645 19.999 1.00 22.44 352 HIS E CA 1
ATOM 2669 C C . HIS C 1 161 ? -0.951 20.971 20.273 1.00 22.79 352 HIS E C 1
ATOM 2670 O O . HIS C 1 161 ? 0.070 21.602 20.506 1.00 22.34 352 HIS E O 1
ATOM 2678 N N . ARG D 2 1 ? -0.865 37.390 23.574 1.00 9.76 17 ARG F N 1
ATOM 2679 C CA . ARG D 2 1 ? 0.606 37.283 23.774 1.00 9.96 17 ARG F CA 1
ATOM 2680 C C . ARG D 2 1 ? 0.975 35.998 24.499 1.00 9.07 17 ARG F C 1
ATOM 2681 O O . ARG D 2 1 ? 0.204 35.490 25.312 1.00 9.70 17 ARG F O 1
ATOM 2689 N N . HIS D 2 2 ? 2.113 35.426 24.134 1.00 7.94 18 HIS F N 1
ATOM 2690 C CA . HIS D 2 2 ? 2.674 34.309 24.861 1.00 7.21 18 HIS F CA 1
ATOM 2691 C C . HIS D 2 2 ? 4.200 34.386 24.908 1.00 7.36 18 HIS F C 1
ATOM 2692 O O . HIS D 2 2 ? 4.830 35.329 24.402 1.00 7.57 18 HIS F O 1
ATOM 2699 N N . ARG D 2 3 ? 4.786 33.374 25.526 1.00 6.67 19 ARG F N 1
ATOM 2700 C CA . ARG D 2 3 ? 6.223 33.231 25.540 1.00 6.55 19 ARG F CA 1
ATOM 2701 C C . ARG D 2 3 ? 6.539 31.779 25.235 1.00 6.02 19 ARG F C 1
ATOM 2702 O O . ARG D 2 3 ? 5.707 31.048 24.670 1.00 6.16 19 ARG F O 1
ATOM 2720 N N . VAL D 2 5 ? 8.940 28.480 27.193 1.00 5.41 21 VAL F N 1
ATOM 2721 C CA . VAL D 2 5 ? 9.540 28.076 28.490 1.00 5.46 21 VAL F CA 1
ATOM 2722 C C . VAL D 2 5 ? 10.167 26.704 28.332 1.00 6.13 21 VAL F C 1
ATOM 2723 O O . VAL D 2 5 ? 9.514 25.786 27.878 1.00 6.18 21 VAL F O 1
ATOM 2727 N N . LEU D 2 6 ? 11.467 26.593 28.575 1.00 7.33 22 LEU F N 1
ATOM 2728 C CA . LEU D 2 6 ? 12.118 25.297 28.562 1.00 8.38 22 LEU F CA 1
ATOM 2729 C C . LEU D 2 6 ? 11.656 24.410 29.721 1.00 10.19 22 LEU F C 1
ATOM 2730 O O . LEU D 2 6 ? 11.746 24.817 30.868 1.00 10.74 22 LEU F O 1
ATOM 2735 N N . ARG D 2 7 ? 11.180 23.208 29.391 1.00 12.88 23 ARG F N 1
ATOM 2736 C CA . ARG D 2 7 ? 10.735 22.213 30.356 1.00 15.43 23 ARG F CA 1
ATOM 2737 C C . ARG D 2 7 ? 11.440 20.894 30.057 1.00 18.39 23 ARG F C 1
ATOM 2738 O O . ARG D 2 7 ? 10.968 20.121 29.230 1.00 19.24 23 ARG F O 1
ATOM 2746 N N . ASP D 2 8 ? 12.559 20.647 30.736 1.00 22.24 24 ASP F N 1
ATOM 2747 C CA . ASP D 2 8 ? 13.417 19.484 30.473 1.00 25.18 24 ASP F CA 1
ATOM 2748 C C . ASP D 2 8 ? 14.667 19.687 31.329 1.00 27.72 24 ASP F C 1
ATOM 2749 O O . ASP D 2 8 ? 14.680 19.403 32.525 1.00 28.56 24 ASP F O 1
ATOM 2754 N N . ASN D 2 9 ? 15.708 20.171 30.656 1.00 30.38 25 ASN F N 1
ATOM 2755 C CA . ASN D 2 9 ? 1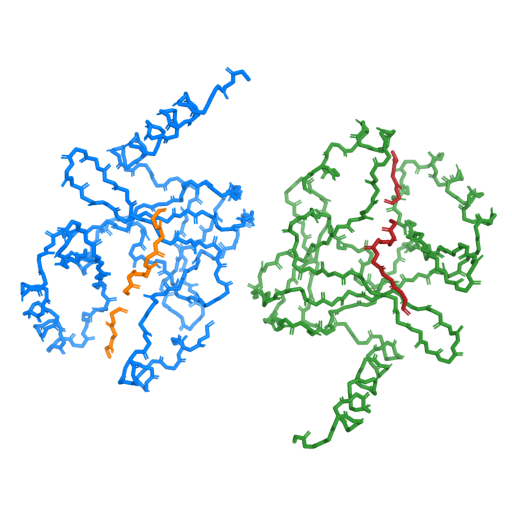6.935 20.746 31.228 1.00 32.13 25 ASN F CA 1
ATOM 2756 C C . ASN D 2 9 ? 17.989 20.032 32.079 1.00 33.55 25 ASN F C 1
ATOM 2757 O O . ASN D 2 9 ? 17.799 18.940 32.625 1.00 34.16 25 ASN F O 1
ATOM 2762 N N . TYR D 2 10 ? 19.112 20.753 32.152 1.00 34.80 26 TYR F N 1
ATOM 2763 C CA . TYR D 2 10 ? 20.359 20.420 32.832 1.00 35.65 26 TYR F CA 1
ATOM 2764 C C . TYR D 2 10 ? 21.436 20.198 31.772 1.00 35.98 26 TYR F C 1
ATOM 2765 O O . TYR D 2 10 ? 22.555 20.703 31.887 1.00 36.41 26 TYR F O 1
#

Foldseek 3Di:
DCDPVNVVVVVLVVVVVCQVVQDQPQWDWDQDPPQGIFIFGQAKAAAFAFHGWLAADKAFDVVVVVVVVVQVVDPPFDDQWAWDDDPRGIIIGRHRDDDPGHNSRHEEDPPFQWDWDWRDDPHRIIITIGGNHIDHGGDTGYYQSPDPDPVCCVVPVRNVD/DDDDDDDDD/DCDPVRVVVVVLCVVVVCVVVQDQPQWDWDQDPPQGIFIFGQAKAAAFAFHGWLAADKAFDVVVVVVVVVQVVPPVWDDQWAWDDDPRGIMIGRHRDDDPGRNSRHEEDCPFFWEWDWDDDPRRTTITIGGNHIHHGGGTGYYQSPPPDPVVCVVPVRNHD/DDDDDDDDD

Nearest PDB structures (foldseek):
  2bqz-assembly2_E  TM=1.006E+00  e=1.613E-32  Homo sapiens
  3f9x-assembly4_D  TM=9.939E-01  e=6.922E-30  Homo sapiens
  3f9z-assembly3_C  TM=9.861E-01  e=8.244E-30  Homo sapiens
  5hq2-assembly1_M-2  TM=9.839E-01  e=5.643E-29  Homo sapiens
  5w1y-assembly1_A  TM=8.855E-01  e=5.169E-28  Homo sapiens